Protein AF-A0A635R8N4-F1 (afdb_monomer_lite)

Foldseek 3Di:
DPQFPLQVVLVVQCVVVVHDLQLVCLQLQKDADDPPDPDRDDDDPDDDQLASLLSSQLVSLVVRIDHPDPDDDQVCQSRQAHALDCPGRHPLSNLLHQQDFDPVRDFFAFPVGTARGNLLVVLLLVLVQVCVVVVDDPVCVVVCCVVPVCNVCSRRDGDPVNVVSSVVSCCVRPVVDPDDDDDGDPLSLLRSLLRSLRSQQPDADSQARSLLVVLSCVVSVHHYWYWDQDPNDTGQDVVRCVSRVSSVLQSVLPHNVDRHDDSVSSCVVSVSD

Organism: NCBI:txid149386

pLDDT: mean 90.45, std 10.11, range [49.09, 98.5]

Radius of gyration: 21.13 Å; chains: 1; bounding box: 53×33×65 Å

Structure (mmCIF, N/CA/C/O backbone):
data_AF-A0A635R8N4-F1
#
_entry.id   AF-A0A635R8N4-F1
#
loop_
_atom_site.group_PDB
_atom_site.id
_atom_site.type_symbol
_atom_site.label_atom_id
_atom_site.label_alt_id
_atom_site.label_comp_id
_atom_site.label_asym_id
_atom_site.label_entity_id
_atom_site.label_seq_id
_atom_site.pdbx_PDB_ins_code
_atom_site.Cartn_x
_atom_site.Cartn_y
_atom_site.Cartn_z
_atom_site.occupancy
_atom_site.B_iso_or_equiv
_atom_site.auth_seq_id
_atom_site.auth_comp_id
_atom_site.auth_asym_id
_atom_site.auth_atom_id
_atom_site.pdbx_PDB_model_num
ATOM 1 N N . MET A 1 1 ? 3.894 -8.035 22.005 1.00 49.09 1 MET A N 1
ATOM 2 C CA . MET A 1 1 ? 3.807 -6.653 21.486 1.00 49.09 1 MET A CA 1
ATOM 3 C C . MET A 1 1 ? 3.300 -5.706 22.557 1.00 49.09 1 MET A C 1
ATOM 5 O O . MET A 1 1 ? 2.325 -6.026 23.232 1.00 49.09 1 MET A O 1
ATOM 9 N N . SER A 1 2 ? 3.932 -4.543 22.703 1.00 57.53 2 SER A N 1
ATOM 10 C CA . SER A 1 2 ? 3.306 -3.409 23.382 1.00 57.53 2 SER A CA 1
ATOM 11 C C . SER A 1 2 ? 2.045 -3.001 22.624 1.00 57.53 2 SER A C 1
ATOM 13 O O . SER A 1 2 ? 2.058 -2.967 21.398 1.00 57.53 2 SER A O 1
ATOM 15 N N . GLU A 1 3 ? 0.966 -2.694 23.341 1.00 72.06 3 GLU A N 1
ATOM 16 C CA . GLU A 1 3 ? -0.249 -2.161 22.718 1.00 72.06 3 GLU A CA 1
ATOM 17 C C . GLU A 1 3 ? 0.072 -0.935 21.828 1.00 72.06 3 GLU A C 1
ATOM 19 O O . GLU A 1 3 ? 0.801 -0.058 22.307 1.00 72.06 3 GLU A O 1
ATOM 24 N N . PRO A 1 4 ? -0.427 -0.874 20.575 1.00 85.31 4 PRO A N 1
ATOM 25 C CA . PRO A 1 4 ? -0.141 0.225 19.649 1.00 85.31 4 PRO A CA 1
ATOM 26 C C . PRO A 1 4 ? -0.530 1.597 20.223 1.00 85.31 4 PRO A C 1
ATOM 28 O O . PRO A 1 4 ? -1.489 1.703 20.998 1.00 85.31 4 PRO A O 1
ATOM 31 N N . GLN A 1 5 ? 0.199 2.660 19.865 1.00 90.69 5 GLN A N 1
ATOM 32 C CA . GLN A 1 5 ? 0.004 3.990 20.457 1.00 90.69 5 GLN A CA 1
ATOM 33 C C . GLN A 1 5 ? -1.388 4.542 20.136 1.00 90.69 5 GLN A C 1
ATOM 35 O O . GLN A 1 5 ? -2.018 5.164 20.998 1.00 90.69 5 GLN A O 1
ATOM 40 N N . LEU A 1 6 ? -1.894 4.279 18.929 1.00 94.25 6 LEU A N 1
ATOM 41 C CA . LEU A 1 6 ? -3.231 4.710 18.526 1.00 94.25 6 LEU A CA 1
ATOM 42 C C . LEU A 1 6 ? -4.315 4.019 19.353 1.00 94.25 6 LEU A C 1
ATOM 44 O O . LEU A 1 6 ? -5.228 4.688 19.832 1.00 94.25 6 LEU A O 1
ATOM 48 N N . LEU A 1 7 ? -4.198 2.708 19.587 1.00 94.25 7 LEU A N 1
ATOM 49 C CA . LEU A 1 7 ? -5.167 1.984 20.411 1.00 94.25 7 LEU A CA 1
ATOM 50 C C . LEU A 1 7 ? -5.157 2.500 21.856 1.00 94.25 7 LEU A C 1
ATOM 52 O O . LEU A 1 7 ? -6.221 2.785 22.406 1.00 94.25 7 LEU A O 1
ATOM 56 N N . ARG A 1 8 ? -3.971 2.726 22.438 1.00 94.19 8 ARG A N 1
ATOM 57 C CA . ARG A 1 8 ? -3.839 3.346 23.769 1.00 94.19 8 ARG A CA 1
ATOM 58 C C . ARG A 1 8 ? -4.549 4.694 23.849 1.00 94.19 8 ARG A C 1
ATOM 60 O O . ARG A 1 8 ? -5.275 4.933 24.812 1.00 94.19 8 ARG A O 1
ATOM 67 N N . SER A 1 9 ? -4.369 5.553 22.840 1.00 94.25 9 SER A N 1
ATOM 68 C CA . SER A 1 9 ? -5.060 6.849 22.746 1.00 94.25 9 SER A CA 1
ATOM 69 C C . SER A 1 9 ? -6.579 6.671 22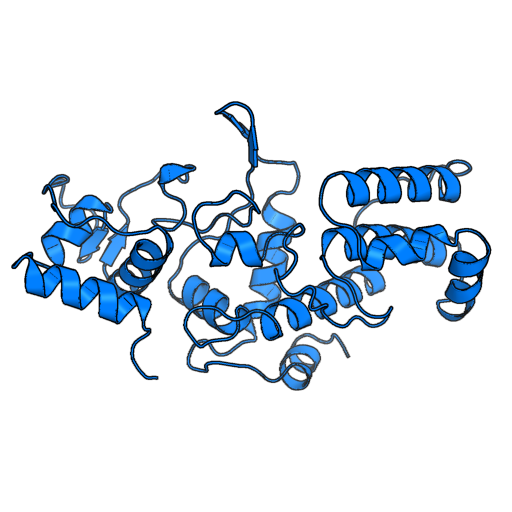.809 1.00 94.25 9 SER A C 1
ATOM 71 O O . SER A 1 9 ? -7.248 7.321 23.614 1.00 94.25 9 SER A O 1
ATOM 73 N N . VAL A 1 10 ? -7.131 5.738 22.025 1.00 94.25 10 VAL A N 1
ATOM 74 C CA . VAL A 1 10 ? -8.576 5.469 22.014 1.00 94.25 10 VAL A CA 1
ATOM 75 C C . VAL A 1 10 ? -9.073 4.983 23.372 1.00 94.25 10 VAL A C 1
ATOM 77 O O . VAL A 1 10 ? -10.040 5.533 23.898 1.00 94.25 10 VAL A O 1
ATOM 80 N N . LEU A 1 11 ? -8.406 3.996 23.973 1.00 94.38 11 LEU A N 1
ATOM 81 C CA . LEU A 1 11 ? -8.818 3.454 25.271 1.00 94.38 11 LEU A CA 1
ATOM 82 C C . LEU A 1 11 ? -8.745 4.510 26.386 1.00 94.38 11 LEU A C 1
ATOM 84 O O . LEU A 1 11 ? -9.606 4.540 27.267 1.00 94.38 11 LEU A O 1
ATOM 88 N N . MET A 1 12 ? -7.772 5.426 26.327 1.00 93.25 12 MET A N 1
ATOM 89 C CA . MET A 1 12 ? -7.711 6.572 27.238 1.00 93.25 12 MET A CA 1
ATOM 90 C C . MET A 1 12 ? -8.894 7.528 27.052 1.00 93.25 12 MET A C 1
ATOM 92 O O . MET A 1 12 ? -9.464 7.965 28.052 1.00 93.25 12 MET A O 1
ATOM 96 N N . LYS A 1 13 ? -9.306 7.819 25.808 1.00 94.19 13 LYS A N 1
ATOM 97 C CA . LYS A 1 13 ? -10.487 8.658 25.531 1.00 94.19 13 LYS A CA 1
ATOM 98 C C . LYS A 1 13 ? -11.758 8.036 26.102 1.00 94.19 13 LYS A C 1
ATOM 100 O O . LYS A 1 13 ? -12.459 8.715 26.850 1.00 94.19 13 LYS A O 1
ATOM 105 N N . ILE A 1 14 ? -11.984 6.744 25.840 1.00 91.88 14 ILE A N 1
ATOM 106 C CA . ILE A 1 14 ? -13.112 5.971 26.393 1.00 91.88 14 ILE A CA 1
ATOM 107 C C . ILE A 1 14 ? -13.149 6.110 27.916 1.00 91.88 14 ILE A C 1
ATOM 109 O O . ILE A 1 14 ? -14.159 6.520 28.486 1.00 91.88 14 ILE A O 1
ATOM 113 N N . LYS A 1 15 ? -12.008 5.865 28.572 1.00 91.81 15 LYS A N 1
ATOM 114 C CA . LYS A 1 15 ? -11.889 5.973 30.028 1.00 91.81 15 LYS A CA 1
ATOM 115 C C . LYS A 1 15 ? -12.173 7.388 30.543 1.00 91.81 15 LYS A C 1
ATOM 117 O O . LYS A 1 15 ? -12.862 7.531 31.547 1.00 91.81 15 LYS A O 1
ATOM 122 N N . SER A 1 16 ? -11.644 8.422 29.886 1.00 90.75 16 SER A N 1
ATOM 123 C CA . SER A 1 16 ? -11.795 9.821 30.323 1.00 90.75 16 SER A CA 1
ATOM 124 C C . SER A 1 16 ? -13.217 10.367 30.200 1.00 90.75 16 SER A C 1
ATOM 126 O O . SER A 1 16 ? -13.589 11.261 30.950 1.00 90.75 16 SER A O 1
ATOM 128 N N . GLN A 1 17 ? -14.001 9.835 29.262 1.00 89.12 17 GLN A N 1
ATOM 129 C CA . GLN A 1 17 ? -15.376 10.270 29.010 1.00 89.12 17 GLN A CA 1
ATOM 130 C C . GLN A 1 17 ? -16.402 9.358 29.689 1.00 89.12 17 GLN A C 1
ATOM 132 O O . GLN A 1 17 ? -17.600 9.547 29.508 1.00 89.12 17 GLN A O 1
ATOM 137 N N . HIS A 1 18 ? -15.937 8.390 30.490 1.00 86.38 18 HIS A N 1
ATOM 138 C CA . HIS A 1 18 ? -16.775 7.402 31.171 1.00 86.38 18 HIS A CA 1
ATOM 139 C C . HIS 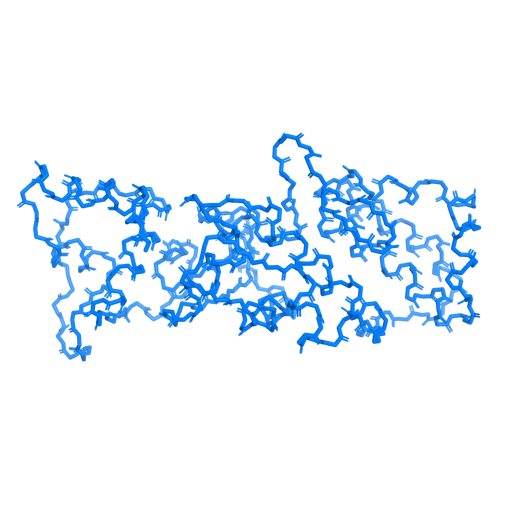A 1 18 ? -17.734 6.669 30.219 1.00 86.38 18 HIS A C 1
ATOM 141 O O . HIS A 1 18 ? -18.828 6.274 30.616 1.00 86.38 18 HIS A O 1
ATOM 147 N N . GLU A 1 19 ? -17.324 6.485 28.962 1.00 84.31 19 GLU A N 1
ATOM 148 C CA . GLU A 1 19 ? -18.111 5.744 27.982 1.00 84.31 19 GLU A CA 1
ATOM 149 C C . GLU A 1 19 ? -17.787 4.250 28.043 1.00 84.31 19 GLU A C 1
ATOM 151 O O . GLU A 1 19 ? -16.670 3.832 28.355 1.00 84.31 19 GLU A O 1
ATOM 156 N N . GLU A 1 20 ? -18.771 3.422 27.704 1.00 84.38 20 GLU A N 1
ATOM 157 C CA . GLU A 1 20 ? -18.561 1.990 27.542 1.00 84.38 20 GLU A CA 1
ATOM 158 C C . GLU A 1 20 ? -17.977 1.679 26.160 1.00 84.38 20 GLU A C 1
ATOM 160 O O . GLU A 1 20 ? -18.362 2.280 25.154 1.00 84.38 20 GLU A O 1
ATOM 165 N N . ILE A 1 21 ? -17.110 0.661 26.088 1.00 84.06 21 ILE A N 1
ATOM 166 C CA . ILE A 1 21 ? -16.596 0.115 24.817 1.00 84.06 21 ILE A CA 1
ATOM 167 C C . ILE A 1 21 ? -17.762 -0.197 23.866 1.00 84.06 21 ILE A C 1
ATOM 169 O O . ILE A 1 21 ? -17.697 0.109 22.679 1.00 84.06 21 ILE A O 1
ATOM 173 N N . GLN A 1 22 ? -18.858 -0.750 24.388 1.00 85.19 22 GLN A N 1
ATOM 174 C CA . GLN A 1 22 ? -20.024 -1.102 23.584 1.00 85.19 22 GLN A CA 1
ATOM 175 C C . GLN A 1 22 ? -20.664 0.119 22.901 1.00 85.19 22 GLN A C 1
ATOM 177 O O . GLN A 1 22 ? -21.097 0.016 21.753 1.00 85.19 22 GLN A O 1
ATOM 182 N N . SER A 1 23 ? -20.698 1.278 23.562 1.00 85.12 23 SER A N 1
ATOM 183 C CA . SER A 1 23 ? -21.308 2.496 23.014 1.00 85.12 23 SER A CA 1
ATOM 184 C C . SER A 1 23 ? -20.561 2.999 21.781 1.00 85.12 23 SER A C 1
ATOM 186 O O . SER A 1 23 ? -21.184 3.279 20.757 1.00 85.12 23 SER A O 1
ATOM 188 N N . LEU A 1 24 ? -19.227 3.047 21.843 1.00 89.88 24 LEU A N 1
ATOM 189 C CA . LEU A 1 24 ? -18.394 3.444 20.706 1.00 89.88 24 LEU A CA 1
ATOM 190 C C . LEU A 1 24 ? -18.354 2.368 19.609 1.00 89.88 24 LEU A C 1
ATOM 192 O O . LEU A 1 24 ? -18.301 2.698 18.428 1.00 89.88 24 LEU A O 1
ATOM 196 N N . ALA A 1 25 ? -18.427 1.082 19.960 1.00 91.19 25 ALA A N 1
ATOM 197 C CA . ALA A 1 25 ? -18.529 0.010 18.970 1.00 91.19 25 ALA A CA 1
ATOM 198 C C . ALA A 1 25 ? -19.800 0.145 18.112 1.00 91.19 25 ALA A C 1
ATOM 200 O O . ALA A 1 25 ? -19.727 0.095 16.881 1.00 91.19 25 ALA A O 1
ATOM 201 N N . LEU A 1 26 ? -20.953 0.397 18.743 1.00 88.25 26 LEU A N 1
ATOM 202 C CA . LEU A 1 26 ? -22.237 0.528 18.048 1.00 88.25 26 LEU A CA 1
ATOM 203 C C . LEU A 1 26 ? -22.269 1.711 17.072 1.00 88.25 26 LEU A C 1
ATOM 205 O O . LEU A 1 26 ? -22.897 1.602 16.019 1.00 88.25 26 LEU A O 1
ATOM 209 N N . THR A 1 27 ? -21.570 2.814 17.361 1.00 87.44 27 THR A N 1
ATOM 210 C CA . THR A 1 27 ? -21.522 3.986 16.457 1.00 87.44 27 THR A CA 1
ATOM 211 C C . THR A 1 27 ? -20.745 3.706 15.177 1.00 87.44 27 THR A C 1
ATOM 213 O O . THR A 1 27 ? -21.009 4.307 14.137 1.00 87.44 27 THR A O 1
ATOM 216 N N . LEU A 1 28 ? -19.812 2.757 15.240 1.00 90.31 28 LEU A N 1
ATOM 217 C CA . LEU A 1 28 ? -19.056 2.250 14.100 1.00 90.31 28 LEU A CA 1
ATOM 218 C C . LEU A 1 28 ? -19.751 1.060 13.423 1.00 90.31 28 LEU A C 1
ATOM 220 O O . LEU A 1 28 ? -19.191 0.461 12.506 1.00 90.31 28 LEU A O 1
ATOM 224 N N . GLY A 1 29 ? -20.960 0.709 13.871 1.00 89.81 29 GLY A N 1
ATOM 225 C CA . GLY A 1 29 ? -21.726 -0.422 13.365 1.00 89.81 29 GLY A CA 1
ATOM 226 C C . GLY A 1 29 ? -21.144 -1.778 13.761 1.00 89.81 29 GLY A C 1
ATOM 227 O O . GLY A 1 29 ? -21.321 -2.739 13.019 1.00 89.81 29 GLY A O 1
ATOM 228 N N . TYR A 1 30 ? -20.436 -1.865 14.888 1.00 91.31 30 TYR A N 1
ATOM 229 C CA . TYR A 1 30 ? -19.901 -3.112 15.434 1.00 91.31 30 TYR A CA 1
ATOM 230 C C . TYR A 1 30 ? -20.715 -3.597 16.636 1.00 91.31 30 TYR A C 1
ATOM 232 O O . TYR A 1 30 ? -21.098 -2.811 17.502 1.00 91.31 30 TYR A O 1
ATOM 240 N N . ALA A 1 31 ? -20.921 -4.910 16.723 1.00 88.94 31 ALA A N 1
ATOM 241 C CA . ALA A 1 31 ? -21.554 -5.566 17.866 1.00 88.94 31 ALA A CA 1
ATOM 242 C C . ALA A 1 31 ? -20.844 -6.892 18.205 1.00 88.94 31 ALA A C 1
ATOM 244 O O . ALA A 1 31 ? -20.269 -7.507 17.300 1.00 88.94 31 ALA A O 1
ATOM 245 N N . PRO A 1 32 ? -20.882 -7.355 19.470 1.00 87.50 32 PRO A N 1
ATOM 246 C CA . PRO A 1 32 ? -20.475 -8.716 19.812 1.00 87.50 32 PRO A CA 1
ATOM 247 C C . PRO A 1 32 ? -21.344 -9.719 19.040 1.00 87.50 32 PRO A C 1
ATOM 249 O O . PRO A 1 32 ? -22.550 -9.525 19.013 1.00 87.50 32 PRO A O 1
ATOM 252 N N . GLY A 1 33 ? -20.735 -10.749 18.435 1.00 74.94 33 GLY A N 1
ATOM 253 C CA . GLY A 1 33 ? -21.340 -11.994 17.913 1.00 74.94 33 GLY A CA 1
ATOM 254 C C . GLY A 1 33 ? -22.824 -12.044 17.469 1.00 74.94 33 GLY A C 1
ATOM 255 O O . GLY A 1 33 ? -23.737 -11.813 18.247 1.00 74.94 33 GLY A O 1
ATOM 256 N N . ASP A 1 34 ? -23.033 -12.531 16.237 1.00 61.66 34 ASP A N 1
ATOM 257 C CA . ASP A 1 34 ? -24.295 -12.727 15.488 1.00 61.66 34 ASP A CA 1
ATOM 258 C C . ASP A 1 34 ? -25.205 -11.481 15.382 1.00 61.66 34 ASP A C 1
ATOM 260 O O . ASP A 1 34 ? -25.824 -11.015 16.337 1.00 61.66 34 ASP A O 1
ATOM 264 N N . LEU A 1 35 ? -25.325 -10.974 14.149 1.00 57.78 35 LEU A N 1
ATOM 265 C CA . LEU A 1 35 ? -25.950 -9.716 13.704 1.00 57.78 35 LEU A CA 1
ATOM 266 C C . LEU A 1 35 ? -27.473 -9.613 13.955 1.00 57.78 35 LEU A C 1
ATOM 268 O O . LEU A 1 35 ? -28.155 -8.779 13.361 1.00 57.78 35 LEU A O 1
ATOM 272 N N . ARG A 1 36 ? -28.043 -10.460 14.818 1.00 54.47 36 ARG A N 1
ATOM 273 C CA . ARG A 1 36 ? -29.487 -10.523 15.087 1.00 54.47 36 ARG A CA 1
ATOM 274 C C . ARG A 1 36 ? -30.000 -9.366 15.942 1.00 54.47 36 ARG A C 1
ATOM 276 O O . ARG A 1 36 ? -31.214 -9.158 15.985 1.00 54.47 36 ARG A O 1
ATOM 283 N N . SER A 1 37 ? -29.129 -8.609 16.614 1.00 49.66 37 SER A N 1
ATOM 284 C CA . SER A 1 37 ? -29.562 -7.460 17.413 1.00 49.66 37 SER A CA 1
ATOM 285 C C . SER A 1 37 ? -29.723 -6.215 16.528 1.00 49.66 37 SER A C 1
ATOM 287 O O . SER A 1 37 ? -28.773 -5.592 16.068 1.00 49.66 37 SER A O 1
ATOM 289 N N . LYS A 1 38 ? -30.984 -5.848 16.274 1.00 50.22 38 LYS A N 1
ATOM 290 C CA . LYS A 1 38 ? -31.398 -4.683 15.469 1.00 50.22 38 LYS A CA 1
ATOM 291 C C . LYS A 1 38 ? -31.249 -3.339 16.201 1.00 50.22 38 LYS A C 1
ATOM 293 O O . LYS A 1 38 ? -31.932 -2.375 15.863 1.00 50.22 38 LYS A O 1
ATOM 298 N N . SER A 1 39 ? -30.398 -3.265 17.217 1.00 51.88 39 SER A N 1
ATOM 299 C CA . SER A 1 39 ? -30.280 -2.091 18.084 1.00 51.88 39 SER A CA 1
ATOM 300 C C . SER A 1 39 ? -29.075 -1.262 17.663 1.00 51.88 39 SER A C 1
ATOM 302 O O . SER A 1 39 ? -28.046 -1.236 18.331 1.00 51.88 39 SER A O 1
ATOM 304 N N . TYR A 1 40 ? -29.198 -0.612 16.510 1.00 55.62 40 TYR A N 1
ATOM 305 C CA . TYR A 1 40 ? -28.190 0.311 16.010 1.00 55.62 40 TYR A CA 1
ATOM 306 C C . TYR A 1 40 ? -28.622 1.714 16.384 1.00 55.62 40 TYR A C 1
ATOM 308 O O . TYR A 1 40 ? -29.667 2.161 15.929 1.00 55.62 40 TYR A O 1
ATOM 316 N N . VAL A 1 41 ? -27.807 2.355 17.213 1.00 53.25 41 VAL A N 1
ATOM 317 C CA . VAL A 1 41 ? -27.714 3.788 17.527 1.00 53.25 41 VAL A CA 1
ATOM 318 C C . VAL A 1 41 ? -27.671 3.919 19.044 1.00 53.25 41 VAL A C 1
ATOM 320 O O . VAL A 1 41 ? -28.681 4.089 19.719 1.00 53.25 41 VAL A O 1
ATOM 323 N N . ASN A 1 42 ? -26.455 3.857 19.575 1.00 54.16 42 ASN A N 1
ATOM 324 C CA . ASN A 1 42 ? -26.123 4.698 20.711 1.00 54.16 42 ASN A CA 1
ATOM 325 C C . ASN A 1 42 ? -25.242 5.830 20.174 1.00 54.16 42 ASN A C 1
ATOM 327 O O . ASN A 1 42 ? -24.477 5.606 19.237 1.00 54.16 42 ASN A O 1
ATOM 331 N N . ALA A 1 43 ? -25.378 7.045 20.692 1.00 62.75 43 ALA A N 1
ATOM 332 C CA . ALA A 1 43 ? -24.533 8.160 20.286 1.00 62.75 43 ALA A CA 1
ATOM 333 C C . ALA A 1 43 ? -23.333 8.226 21.238 1.00 62.75 43 ALA A C 1
ATOM 335 O O . ALA A 1 43 ? -23.477 8.633 22.385 1.00 62.75 43 ALA A O 1
ATOM 336 N N . SER A 1 44 ? -22.158 7.807 20.771 1.00 74.50 44 SER A N 1
ATOM 337 C CA . SER A 1 44 ? -20.893 8.121 21.440 1.00 74.50 44 SER A CA 1
ATOM 338 C C . SER A 1 44 ? -20.517 9.568 21.139 1.00 74.50 44 SER A C 1
ATOM 340 O O . SER A 1 44 ? -20.651 10.027 20.001 1.00 74.50 44 SER A O 1
ATOM 342 N N . SER A 1 45 ? -20.033 10.277 22.155 1.00 79.62 45 SER A N 1
ATOM 343 C CA . SER A 1 45 ? -19.487 11.628 22.023 1.00 79.62 45 SER A CA 1
ATOM 344 C C . SER A 1 45 ? -18.005 11.626 21.620 1.00 79.62 45 SER A C 1
ATOM 346 O O . SER A 1 45 ? -17.457 12.666 21.240 1.00 79.62 45 SER A O 1
ATOM 348 N N . ILE A 1 46 ? -17.359 10.454 21.638 1.00 86.94 46 ILE A N 1
ATOM 349 C CA . ILE A 1 46 ? -15.947 10.286 21.300 1.00 86.94 46 ILE A CA 1
ATOM 350 C C . ILE A 1 46 ? -15.725 10.519 19.805 1.00 86.94 46 ILE A C 1
ATOM 352 O O . ILE A 1 46 ? -16.188 9.775 18.938 1.00 86.94 46 ILE A O 1
ATOM 356 N N . VAL A 1 47 ? -14.899 11.518 19.498 1.00 89.38 47 VAL A N 1
ATOM 357 C CA . VAL A 1 47 ? -14.426 11.785 18.137 1.00 89.38 47 VAL A CA 1
ATOM 358 C C . VAL A 1 47 ? -13.079 11.097 17.917 1.00 89.38 47 VAL A C 1
ATOM 360 O O . VAL A 1 47 ? -12.074 11.431 18.554 1.00 89.38 47 VAL A O 1
ATOM 363 N N . LEU A 1 48 ? -13.060 10.147 16.981 1.00 92.88 48 LEU A N 1
ATOM 364 C CA . LEU A 1 48 ? -11.853 9.444 16.543 1.00 92.88 48 LEU A CA 1
ATOM 365 C C . LEU A 1 48 ? -11.342 9.983 15.207 1.00 92.88 48 LEU A C 1
ATOM 367 O O . LEU A 1 48 ? -12.121 10.179 14.263 1.00 92.88 48 LEU A O 1
ATOM 371 N N . THR A 1 49 ? -10.021 10.128 15.095 1.00 95.06 49 THR A N 1
ATOM 372 C CA . THR A 1 49 ? -9.368 10.284 13.786 1.00 95.06 49 THR A CA 1
ATOM 373 C C . THR A 1 49 ? -9.551 9.011 12.939 1.00 95.06 49 THR A C 1
ATOM 375 O O . THR A 1 49 ? -9.894 7.955 13.478 1.00 95.06 49 THR A O 1
ATOM 378 N N . PRO A 1 50 ? -9.336 9.055 11.608 1.00 95.00 50 PRO A N 1
ATOM 379 C CA . PRO A 1 50 ? -9.395 7.848 10.780 1.00 95.00 50 PRO A CA 1
ATOM 380 C C . PRO A 1 50 ? -8.472 6.714 11.256 1.00 95.00 50 PRO A C 1
ATOM 382 O O . PRO A 1 50 ? -8.876 5.556 11.232 1.00 95.00 50 PRO A O 1
ATOM 385 N N . ASP A 1 51 ? -7.270 7.045 11.726 1.00 96.38 51 ASP A N 1
ATOM 386 C CA . ASP A 1 51 ? -6.273 6.060 12.164 1.00 96.38 51 ASP A CA 1
ATOM 387 C C . ASP A 1 51 ? -6.588 5.495 13.559 1.00 96.38 51 ASP A C 1
ATOM 389 O O . ASP A 1 51 ? -6.474 4.291 13.785 1.00 96.38 51 ASP A O 1
ATOM 393 N N . GLU A 1 52 ? -7.084 6.332 14.478 1.00 96.25 52 GLU A N 1
ATOM 394 C CA . GLU A 1 52 ? -7.624 5.872 15.766 1.00 96.25 52 GLU A CA 1
ATOM 395 C C . GLU A 1 52 ? -8.820 4.935 15.571 1.00 96.25 52 GLU A C 1
ATOM 397 O O . GLU A 1 52 ? -8.942 3.912 16.244 1.00 96.25 52 GLU A O 1
ATOM 402 N N . ARG A 1 53 ? -9.691 5.259 14.611 1.00 95.12 53 ARG A N 1
ATOM 403 C CA . ARG A 1 53 ? -10.839 4.425 14.259 1.00 95.12 53 ARG A CA 1
ATOM 404 C C . ARG A 1 53 ? -10.405 3.067 13.723 1.00 95.12 53 ARG A C 1
ATOM 406 O O . ARG A 1 53 ? -10.941 2.063 14.179 1.00 95.12 53 ARG A O 1
ATOM 413 N N . LEU A 1 54 ? -9.421 3.030 12.822 1.00 96.81 54 LEU A N 1
ATOM 414 C CA . LEU A 1 54 ? -8.848 1.779 12.325 1.00 96.81 54 LEU A CA 1
ATOM 415 C C . LEU A 1 54 ? -8.266 0.943 13.475 1.00 96.81 54 LEU A C 1
ATOM 417 O O . LEU A 1 54 ? -8.587 -0.237 13.593 1.00 96.81 54 LEU A O 1
ATOM 421 N N . ALA A 1 55 ? -7.465 1.548 14.357 1.00 96.62 55 ALA A N 1
ATOM 422 C CA . ALA A 1 55 ? -6.884 0.850 15.505 1.00 96.62 55 ALA A CA 1
ATOM 423 C C . ALA A 1 55 ? -7.964 0.244 16.419 1.00 96.62 55 ALA A C 1
ATOM 425 O O . ALA A 1 55 ? -7.866 -0.912 16.835 1.00 96.62 55 ALA A O 1
ATOM 426 N N . TYR A 1 56 ? -9.029 1.001 16.682 1.00 96.38 56 TYR A N 1
ATOM 427 C CA . TYR A 1 56 ? -10.147 0.537 17.495 1.00 96.38 56 TYR A CA 1
ATOM 428 C C . TYR A 1 56 ? -10.963 -0.566 16.813 1.00 96.38 56 TYR A C 1
ATOM 430 O O . TYR A 1 56 ? -11.326 -1.548 17.450 1.00 96.38 56 TYR A O 1
ATOM 438 N N . VAL A 1 57 ? -11.194 -0.469 15.505 1.00 95.81 57 VAL A N 1
ATOM 439 C CA . VAL A 1 57 ? -11.857 -1.513 14.709 1.00 95.81 57 VAL A CA 1
ATOM 440 C C . VAL A 1 57 ? -11.093 -2.833 14.764 1.00 95.81 57 VAL A C 1
ATOM 442 O O . VAL A 1 57 ? -11.698 -3.889 14.943 1.00 95.81 57 VAL A O 1
ATOM 445 N N . LEU A 1 58 ? -9.767 -2.786 14.648 1.00 96.06 58 LEU A N 1
ATOM 446 C CA . LEU A 1 58 ? -8.929 -3.980 14.758 1.00 96.06 58 LEU A CA 1
ATOM 447 C C . LEU A 1 58 ? -8.988 -4.574 16.173 1.00 96.06 58 LEU A C 1
ATOM 449 O O . LEU A 1 58 ? -9.031 -5.793 16.325 1.00 96.06 58 LEU A O 1
ATOM 453 N N . TYR A 1 59 ? -9.054 -3.729 17.206 1.00 95.44 59 TYR A N 1
ATOM 454 C CA . TYR A 1 59 ? -9.293 -4.168 18.582 1.00 95.44 59 TYR A CA 1
ATOM 455 C C . TYR A 1 59 ? -10.658 -4.852 18.749 1.00 95.44 59 TYR A C 1
ATOM 457 O O . TYR A 1 59 ? -10.723 -5.954 19.290 1.00 95.44 59 TYR A O 1
ATOM 465 N N . LEU A 1 60 ? -11.734 -4.260 18.227 1.00 94.81 60 LEU A N 1
ATOM 466 C CA . LEU A 1 60 ? -13.079 -4.841 18.265 1.00 94.81 60 LEU A CA 1
ATOM 467 C C . LEU A 1 60 ? -13.130 -6.202 17.560 1.00 94.81 60 LEU A C 1
ATOM 469 O O . LEU A 1 60 ? -13.653 -7.169 18.113 1.00 94.81 60 LEU A O 1
ATOM 473 N N . ARG A 1 61 ? -12.534 -6.308 16.368 1.00 93.88 61 ARG A N 1
ATOM 474 C CA . ARG A 1 61 ? -12.446 -7.571 15.617 1.00 93.88 61 ARG A CA 1
ATOM 475 C C . ARG A 1 61 ? -11.685 -8.643 16.391 1.00 93.88 61 ARG A C 1
ATOM 477 O O . ARG A 1 61 ? -12.151 -9.775 16.467 1.00 93.88 61 ARG A O 1
ATOM 484 N N . ARG A 1 62 ? -10.585 -8.276 17.054 1.00 93.12 62 ARG A N 1
ATOM 485 C CA . ARG A 1 62 ? -9.840 -9.180 17.943 1.00 93.12 62 ARG A CA 1
ATOM 486 C C . ARG A 1 62 ? -10.679 -9.673 19.129 1.00 93.12 62 ARG A C 1
ATOM 488 O O . ARG A 1 62 ? -10.484 -10.799 19.575 1.00 93.12 62 ARG A O 1
ATOM 495 N N . LEU A 1 63 ? -11.609 -8.859 19.629 1.00 92.81 63 LEU A N 1
ATOM 496 C CA . LEU A 1 63 ? -12.570 -9.250 20.668 1.00 92.81 63 LEU A CA 1
ATOM 497 C C . LEU A 1 63 ? -13.765 -10.065 20.136 1.00 92.81 63 LEU A C 1
ATOM 499 O O . LEU A 1 63 ? -14.633 -10.441 20.921 1.00 92.81 63 LEU A O 1
ATOM 503 N N . GLY A 1 64 ? -13.841 -10.332 18.829 1.00 91.88 64 GLY A N 1
ATOM 504 C CA . GLY A 1 64 ? -14.936 -11.086 18.213 1.00 91.88 64 GLY A CA 1
ATOM 505 C C . GLY A 1 64 ? -16.157 -10.245 17.826 1.00 91.88 64 GLY A C 1
ATOM 506 O O . GLY A 1 64 ? -17.238 -10.795 17.611 1.00 91.88 64 GLY A O 1
ATOM 507 N N . TYR A 1 65 ? -16.017 -8.919 17.736 1.00 92.88 65 TYR A N 1
ATOM 508 C CA . TYR A 1 65 ? -17.087 -8.061 17.231 1.00 92.88 65 TYR A CA 1
ATOM 509 C C . TYR A 1 65 ? -17.175 -8.151 15.706 1.00 92.88 65 TYR A C 1
ATOM 511 O O . TYR A 1 65 ? -16.163 -8.233 15.006 1.00 92.88 65 TYR A O 1
ATOM 519 N N . VAL A 1 66 ? -18.398 -8.054 15.188 1.00 90.62 66 VAL A N 1
ATOM 520 C CA . VAL A 1 66 ? -18.702 -8.118 13.755 1.00 90.62 66 VAL A CA 1
ATOM 521 C C . VAL A 1 66 ? -19.284 -6.788 13.292 1.00 90.62 66 VAL A C 1
ATOM 523 O O . VAL A 1 66 ? -20.086 -6.173 13.996 1.00 90.62 66 VAL A O 1
ATOM 526 N N . CYS A 1 67 ? -18.875 -6.342 12.104 1.00 91.06 67 CYS A N 1
ATOM 527 C CA . CYS A 1 67 ? -19.424 -5.146 11.478 1.00 91.06 67 CYS A CA 1
ATOM 528 C C . CYS A 1 67 ? -20.753 -5.466 10.785 1.00 91.06 67 CYS A C 1
ATOM 530 O O . CYS A 1 67 ? -20.816 -6.369 9.954 1.00 91.06 67 CYS A O 1
ATOM 532 N N . ALA A 1 68 ? -21.791 -4.696 11.093 1.00 88.25 68 ALA A N 1
ATOM 533 C CA . ALA A 1 68 ? -23.106 -4.778 10.471 1.00 88.25 68 ALA A CA 1
ATOM 534 C C . ALA A 1 68 ? -23.249 -3.892 9.226 1.00 88.25 68 ALA A C 1
ATOM 536 O O . ALA A 1 68 ? -24.267 -3.978 8.547 1.00 88.25 68 ALA A O 1
ATOM 537 N N . LEU A 1 69 ? -22.273 -3.020 8.940 1.00 88.12 69 LEU A N 1
ATOM 538 C CA . LEU A 1 69 ? -22.338 -2.084 7.816 1.00 88.12 69 LEU A CA 1
ATOM 539 C C . LEU A 1 69 ? -22.058 -2.824 6.498 1.00 88.12 69 LEU A C 1
ATOM 541 O O . LEU A 1 69 ? -20.907 -3.219 6.278 1.00 88.12 69 LEU A O 1
ATOM 545 N N . PRO A 1 70 ? -23.055 -2.980 5.605 1.00 82.62 70 PRO A N 1
ATOM 546 C CA . PRO A 1 70 ? -22.878 -3.761 4.384 1.00 82.62 70 PRO A CA 1
ATOM 547 C C . PRO A 1 70 ? -22.118 -2.987 3.299 1.00 82.62 70 PRO A C 1
ATOM 549 O O . PRO A 1 70 ? -21.475 -3.587 2.443 1.00 82.62 70 PRO A O 1
ATOM 552 N N . GLU A 1 71 ? -22.174 -1.654 3.324 1.00 88.75 71 GLU A N 1
ATOM 553 C CA . GLU A 1 71 ? -21.653 -0.811 2.249 1.00 88.75 71 GLU A CA 1
ATOM 554 C C . GLU A 1 71 ? -20.205 -0.364 2.497 1.00 88.75 71 GLU A C 1
ATOM 556 O O . GLU A 1 71 ? -19.846 0.173 3.553 1.00 88.75 71 GLU A O 1
ATOM 561 N N . GLN A 1 72 ? -19.360 -0.546 1.484 1.00 91.38 72 GLN A N 1
ATOM 562 C CA . GLN A 1 72 ? -17.968 -0.101 1.469 1.00 91.38 72 GLN A CA 1
ATOM 563 C C . GLN A 1 72 ? -17.877 1.228 0.707 1.00 91.38 72 GLN A C 1
ATOM 565 O O . GLN A 1 72 ? -17.712 1.265 -0.511 1.00 91.38 72 GLN A O 1
ATOM 570 N N . LEU A 1 73 ? -18.060 2.330 1.434 1.00 92.62 73 LEU A N 1
ATOM 571 C CA . LEU A 1 73 ? -18.147 3.693 0.912 1.00 92.62 73 LEU A CA 1
ATOM 572 C C . LEU A 1 73 ? -17.008 4.563 1.454 1.00 92.62 73 LEU A C 1
ATOM 574 O O . LEU A 1 73 ? -16.439 4.255 2.499 1.00 92.62 73 LEU A O 1
ATOM 578 N N . PRO A 1 74 ? -16.720 5.725 0.835 1.00 93.75 74 PRO A N 1
ATOM 579 C CA . PRO A 1 74 ? -15.659 6.614 1.295 1.00 93.75 74 PRO A CA 1
ATOM 580 C C . PRO A 1 74 ? -15.679 6.920 2.792 1.00 93.75 74 PRO A C 1
ATOM 582 O O . PRO A 1 74 ? -14.617 7.005 3.388 1.00 93.75 74 PRO A O 1
ATOM 585 N N . PHE A 1 75 ? -16.844 7.074 3.428 1.00 91.69 75 PHE A N 1
ATOM 586 C CA . PHE A 1 75 ? -16.925 7.372 4.862 1.00 91.69 75 PHE A CA 1
ATOM 587 C C . PHE A 1 75 ? -16.725 6.152 5.781 1.00 91.69 75 PHE A C 1
ATOM 589 O O . PHE A 1 75 ? -16.432 6.358 6.962 1.00 91.69 75 PHE A O 1
ATOM 596 N N . THR A 1 76 ? -16.836 4.923 5.256 1.00 94.00 76 THR A N 1
ATOM 597 C CA . THR A 1 76 ? -16.571 3.663 5.976 1.00 94.00 76 THR A CA 1
ATOM 598 C C . THR A 1 76 ? -15.151 3.118 5.755 1.00 94.00 76 THR A C 1
ATOM 600 O O . THR A 1 76 ? -14.803 2.084 6.326 1.00 94.00 76 THR A O 1
ATOM 603 N N . ASP A 1 77 ? -14.295 3.826 5.006 1.00 96.25 77 ASP A N 1
ATOM 604 C CA . ASP A 1 77 ? -12.853 3.539 4.905 1.00 96.25 77 ASP A CA 1
ATOM 605 C C . ASP A 1 77 ? -12.173 3.692 6.279 1.00 96.25 77 ASP A C 1
ATOM 607 O O . ASP A 1 77 ? -12.283 4.733 6.940 1.00 96.25 77 ASP A O 1
ATOM 611 N N . GLY A 1 78 ? -11.505 2.626 6.723 1.00 95.50 78 GLY A N 1
ATOM 612 C CA . GLY A 1 78 ? -10.991 2.446 8.082 1.00 95.50 78 GLY A CA 1
ATOM 613 C C . GLY A 1 78 ? -12.005 1.877 9.078 1.00 95.50 78 GLY A C 1
ATOM 614 O O . GLY A 1 78 ? -11.682 1.760 10.256 1.00 95.50 78 GLY A O 1
ATOM 615 N N . VAL A 1 79 ? -13.222 1.535 8.631 1.00 95.62 79 VAL A N 1
ATOM 616 C CA . VAL A 1 79 ? -14.278 0.922 9.459 1.00 95.62 79 VAL A CA 1
ATOM 617 C C . VAL A 1 79 ? -14.569 -0.505 9.038 1.00 95.62 79 VAL A C 1
ATOM 619 O O . VAL A 1 79 ? -14.431 -1.417 9.845 1.00 95.62 79 VAL A O 1
ATOM 622 N N . ASN A 1 80 ? -14.983 -0.719 7.792 1.00 95.44 80 ASN A N 1
ATOM 623 C CA . ASN A 1 80 ? -15.329 -2.051 7.284 1.00 95.44 80 ASN A CA 1
ATOM 624 C C . ASN A 1 80 ? -14.475 -2.482 6.086 1.00 95.44 80 ASN A C 1
ATOM 626 O O . ASN A 1 80 ? -14.685 -3.572 5.566 1.00 95.44 80 ASN A O 1
ATOM 630 N N . HIS A 1 81 ? -13.520 -1.647 5.674 1.00 97.38 81 HIS A N 1
ATOM 631 C CA . HIS A 1 81 ? -12.508 -1.921 4.656 1.00 97.38 81 HIS A CA 1
ATOM 632 C C . HIS A 1 81 ? -11.354 -0.908 4.771 1.00 97.38 81 HIS A C 1
ATOM 634 O O . HIS A 1 81 ? -11.459 0.072 5.513 1.00 97.38 81 HIS A O 1
ATOM 640 N N . ILE A 1 82 ? -10.276 -1.122 4.013 1.00 98.06 82 ILE A N 1
ATOM 641 C CA . ILE A 1 82 ? -9.216 -0.134 3.757 1.00 98.06 82 ILE A CA 1
ATOM 642 C C . ILE A 1 82 ? -9.172 0.156 2.258 1.00 98.06 82 ILE A C 1
ATOM 644 O O . ILE A 1 82 ? -9.044 -0.766 1.451 1.00 98.06 82 ILE A O 1
ATOM 648 N N . ASN A 1 83 ? -9.238 1.430 1.875 1.00 97.81 83 ASN A N 1
ATOM 649 C CA . ASN A 1 83 ? -9.071 1.842 0.482 1.00 97.81 83 ASN A CA 1
ATOM 650 C C . ASN A 1 83 ? -7.605 2.184 0.168 1.00 97.81 83 ASN A C 1
ATOM 652 O O . ASN A 1 83 ? -7.017 3.093 0.759 1.00 97.81 83 ASN A O 1
ATOM 656 N N . PHE A 1 84 ? -7.014 1.495 -0.806 1.00 97.44 84 PHE A N 1
ATOM 657 C CA . PHE A 1 84 ? -5.648 1.718 -1.278 1.00 97.44 84 PHE A CA 1
ATOM 658 C C . PHE A 1 84 ? -5.599 2.922 -2.214 1.00 97.44 84 PHE A C 1
ATOM 660 O O . PHE A 1 84 ? -5.428 2.797 -3.424 1.00 97.44 84 PHE A O 1
ATOM 667 N N . TYR A 1 85 ? -5.775 4.113 -1.661 1.00 95.81 85 TYR A N 1
ATOM 668 C CA . TYR A 1 85 ? -5.910 5.340 -2.428 1.00 95.81 85 TYR A CA 1
ATOM 669 C C . TYR A 1 85 ? -5.157 6.480 -1.751 1.00 95.81 85 TYR A C 1
ATOM 671 O O . TYR A 1 85 ? -5.251 6.673 -0.543 1.00 95.81 85 TYR A O 1
ATOM 679 N N . SER A 1 86 ? -4.426 7.283 -2.531 1.00 92.81 86 SER A N 1
ATOM 680 C CA . SER A 1 86 ? -3.611 8.385 -1.992 1.00 92.81 86 SER A CA 1
ATOM 681 C C . SER A 1 86 ? -4.439 9.471 -1.301 1.00 92.81 86 SER A C 1
ATOM 683 O O . SER A 1 86 ? -3.920 10.143 -0.416 1.00 92.81 86 SER A O 1
ATOM 685 N N . ASN A 1 87 ? -5.724 9.603 -1.656 1.00 93.19 87 ASN A N 1
ATOM 686 C CA . ASN A 1 87 ? -6.676 10.470 -0.952 1.00 93.19 87 ASN A CA 1
ATOM 687 C C . ASN A 1 87 ? -7.700 9.662 -0.129 1.00 93.19 87 ASN A C 1
ATOM 689 O O . ASN A 1 87 ? -8.793 10.157 0.142 1.00 93.19 87 ASN A O 1
ATOM 693 N N . GLY A 1 88 ? -7.375 8.418 0.243 1.00 94.25 88 GLY A N 1
ATOM 694 C CA . GLY A 1 88 ? -8.166 7.618 1.182 1.00 94.25 88 GLY A CA 1
ATOM 695 C C . GLY A 1 88 ? -8.242 8.270 2.566 1.00 94.25 88 GLY A C 1
ATOM 696 O O . GLY A 1 88 ? -7.649 9.321 2.814 1.00 94.25 88 GLY A O 1
ATOM 697 N N . ARG A 1 89 ? -8.978 7.674 3.501 1.00 95.81 89 ARG A N 1
ATOM 698 C CA . ARG A 1 89 ? -9.111 8.203 4.867 1.00 95.81 89 ARG A CA 1
ATOM 699 C C . ARG A 1 89 ? -7.982 7.737 5.769 1.00 95.81 89 ARG A C 1
ATOM 701 O O . ARG A 1 89 ? -7.454 8.554 6.521 1.00 95.81 89 ARG A O 1
ATOM 708 N N . THR A 1 90 ? -7.620 6.461 5.682 1.00 97.25 90 THR A N 1
ATOM 709 C CA . THR A 1 90 ? -6.599 5.848 6.542 1.00 97.25 90 THR A CA 1
ATOM 710 C C . THR A 1 90 ? -5.191 6.154 6.049 1.00 97.25 90 THR A C 1
ATOM 712 O O . THR A 1 90 ? -4.923 6.170 4.845 1.00 97.25 90 THR A O 1
ATOM 715 N N . THR A 1 91 ? -4.258 6.370 6.971 1.00 97.75 91 THR A N 1
ATOM 716 C CA . THR A 1 91 ? -2.843 6.558 6.634 1.00 97.75 91 THR A CA 1
ATOM 717 C C . THR A 1 91 ? -2.259 5.296 5.998 1.00 97.75 91 THR A C 1
ATOM 719 O O . THR A 1 91 ? -1.543 5.396 5.005 1.00 97.75 91 THR A O 1
ATOM 722 N N . VAL A 1 92 ? -2.647 4.110 6.478 1.00 97.62 92 VAL A N 1
ATOM 723 C CA . VAL A 1 92 ? -2.265 2.810 5.896 1.00 97.62 92 VAL A CA 1
ATOM 724 C C . VAL A 1 92 ? -2.678 2.707 4.421 1.00 97.62 92 VAL A C 1
ATOM 726 O O . VAL A 1 92 ? -1.837 2.417 3.567 1.00 97.62 92 VAL A O 1
ATOM 729 N N . GLY A 1 93 ? -3.942 3.008 4.095 1.00 97.88 93 GLY A N 1
ATOM 730 C CA . GLY A 1 93 ? -4.455 2.980 2.721 1.00 97.88 93 GLY A CA 1
ATOM 731 C C . GLY A 1 93 ? -3.771 3.997 1.801 1.00 97.88 93 GLY A C 1
ATOM 732 O O . GLY A 1 93 ? -3.440 3.689 0.651 1.00 97.88 93 GLY A O 1
ATOM 733 N N . LYS A 1 94 ? -3.459 5.188 2.330 1.00 97.69 94 LYS A N 1
ATOM 734 C CA . LYS A 1 94 ? -2.663 6.194 1.612 1.00 97.69 94 LYS A CA 1
ATOM 735 C C . LYS A 1 94 ? -1.255 5.700 1.329 1.00 97.69 94 LYS A C 1
ATOM 737 O O . LYS A 1 94 ? -0.811 5.830 0.198 1.00 97.69 94 LYS A O 1
ATOM 742 N N . MET A 1 95 ? -0.571 5.136 2.323 1.00 97.81 95 MET A N 1
ATOM 743 C CA . MET A 1 95 ? 0.823 4.701 2.222 1.00 97.81 95 MET A CA 1
ATOM 744 C C . MET A 1 95 ? 1.033 3.614 1.163 1.00 97.81 95 MET A C 1
ATOM 746 O O . MET A 1 95 ? 2.004 3.664 0.403 1.00 97.81 95 MET A O 1
ATOM 750 N N . ILE A 1 96 ? 0.119 2.646 1.060 1.00 97.12 96 ILE A N 1
ATOM 751 C CA . ILE A 1 96 ? 0.256 1.549 0.093 1.00 97.12 96 ILE A CA 1
ATOM 752 C C . ILE A 1 96 ? -0.081 1.955 -1.348 1.00 97.12 96 ILE A C 1
ATOM 754 O O . ILE A 1 96 ? 0.504 1.393 -2.273 1.00 97.12 96 ILE A O 1
ATOM 758 N N . SER A 1 97 ? -0.907 2.991 -1.553 1.00 95.44 97 SER A N 1
ATOM 759 C CA . SER A 1 97 ? -1.244 3.542 -2.878 1.00 95.44 97 SER A CA 1
ATOM 760 C C . SER A 1 97 ? -0.027 3.691 -3.795 1.00 95.44 97 SER A C 1
ATOM 762 O O . SER A 1 97 ? 1.044 4.132 -3.362 1.00 95.44 97 SER A O 1
ATOM 764 N N . ASN A 1 98 ? -0.199 3.411 -5.091 1.00 92.94 98 ASN A N 1
ATOM 765 C CA . ASN A 1 98 ? 0.881 3.520 -6.076 1.00 92.94 98 ASN A CA 1
ATOM 766 C C . ASN A 1 98 ? 1.517 4.917 -6.142 1.00 92.94 98 ASN A C 1
ATOM 768 O O . ASN A 1 98 ? 2.699 5.042 -6.463 1.00 92.94 98 ASN A O 1
ATOM 772 N N . PHE A 1 99 ? 0.746 5.944 -5.779 1.00 94.19 99 PHE A N 1
ATOM 773 C CA . PHE A 1 99 ? 1.142 7.351 -5.814 1.00 94.19 99 PHE A CA 1
ATOM 774 C C . PHE A 1 99 ? 1.834 7.851 -4.548 1.00 94.19 99 PHE A C 1
ATOM 776 O O . PHE A 1 99 ? 2.308 8.985 -4.533 1.00 94.19 99 PHE A O 1
ATOM 783 N N . TYR A 1 100 ? 1.871 7.054 -3.479 1.00 96.06 100 TYR A N 1
ATOM 784 C CA . TYR A 1 100 ? 2.464 7.507 -2.229 1.00 96.06 100 TYR A CA 1
ATOM 785 C C . TYR A 1 100 ? 3.977 7.652 -2.353 1.00 96.06 100 TYR A C 1
ATOM 787 O O . TYR A 1 100 ? 4.676 6.680 -2.647 1.00 96.06 100 TYR A O 1
ATOM 795 N N . ALA A 1 101 ? 4.452 8.860 -2.066 1.00 95.69 101 ALA A N 1
ATOM 796 C CA . ALA A 1 101 ? 5.848 9.185 -1.837 1.00 95.69 101 ALA A CA 1
ATOM 797 C C . ALA A 1 101 ? 6.031 9.515 -0.354 1.00 95.69 101 ALA A C 1
ATOM 799 O O . ALA A 1 101 ? 5.238 10.273 0.213 1.00 95.69 101 ALA A O 1
ATOM 800 N N . LYS A 1 102 ? 7.072 8.966 0.280 1.00 94.25 102 LYS A N 1
ATOM 801 C CA . LYS A 1 102 ? 7.376 9.305 1.674 1.00 94.25 102 LYS A CA 1
ATOM 802 C C . LYS A 1 102 ? 7.749 10.799 1.759 1.00 94.25 102 LYS A C 1
ATOM 804 O O . LYS A 1 102 ? 8.523 11.255 0.917 1.00 94.25 102 LYS A O 1
ATOM 809 N N . PRO A 1 103 ? 7.247 11.564 2.750 1.00 93.44 103 PRO A N 1
ATOM 810 C CA . PRO A 1 103 ? 7.482 13.011 2.824 1.00 93.44 103 PRO A CA 1
ATOM 811 C C . PRO A 1 103 ? 8.953 13.440 2.890 1.00 93.44 103 PRO A C 1
ATOM 813 O O . PRO A 1 103 ? 9.284 14.537 2.459 1.00 93.44 103 PRO A O 1
ATOM 816 N N . ASP A 1 104 ? 9.836 12.585 3.409 1.00 94.31 104 ASP A N 1
ATOM 817 C CA . ASP A 1 104 ? 11.280 12.851 3.487 1.00 94.31 104 ASP A CA 1
ATOM 818 C C . ASP A 1 104 ? 12.044 12.490 2.203 1.00 94.31 104 ASP A C 1
ATOM 820 O O . ASP A 1 104 ? 13.269 12.566 2.167 1.00 94.31 104 ASP A O 1
ATOM 824 N N . GLY A 1 105 ? 11.338 12.073 1.149 1.00 95.12 105 GLY A N 1
ATOM 825 C CA . GLY A 1 105 ? 11.937 11.710 -0.132 1.00 95.12 105 GLY A CA 1
ATOM 826 C C . GLY A 1 105 ? 12.638 10.350 -0.149 1.00 95.12 105 GLY A C 1
ATOM 827 O O . GLY A 1 105 ? 13.283 10.033 -1.152 1.00 95.12 105 GLY A O 1
ATOM 828 N N . SER A 1 106 ? 12.515 9.538 0.911 1.00 95.88 106 SER A N 1
ATOM 829 C CA . SER A 1 106 ? 13.084 8.186 0.921 1.00 95.88 106 SER A CA 1
ATOM 830 C C . SER A 1 106 ? 12.501 7.342 -0.207 1.00 95.88 106 SER A C 1
ATOM 832 O O . SER A 1 106 ? 11.299 7.377 -0.488 1.00 95.88 106 SER A O 1
ATOM 834 N N . LYS A 1 107 ? 13.366 6.544 -0.826 1.00 97.44 107 LYS A N 1
ATOM 835 C CA . LYS A 1 107 ? 13.041 5.667 -1.949 1.00 97.44 107 LYS A CA 1
ATOM 836 C C . LYS A 1 107 ? 13.118 4.216 -1.502 1.00 97.44 107 LYS A C 1
ATOM 838 O O . LYS A 1 107 ? 13.920 3.886 -0.633 1.00 97.44 107 LYS A O 1
ATOM 843 N N . PHE A 1 108 ? 12.315 3.357 -2.117 1.00 96.19 108 PHE A N 1
ATOM 844 C CA . PHE A 1 108 ? 12.472 1.913 -1.969 1.00 96.19 108 PHE A CA 1
ATOM 845 C C . PHE A 1 108 ? 13.398 1.382 -3.065 1.00 96.19 108 PHE A C 1
ATOM 847 O O . PHE A 1 108 ? 13.422 1.899 -4.189 1.00 96.19 108 PHE A O 1
ATOM 854 N N . ASP A 1 109 ? 14.172 0.354 -2.729 1.00 95.62 109 ASP A N 1
ATOM 855 C CA . ASP A 1 109 ? 15.045 -0.310 -3.690 1.00 95.62 109 ASP A CA 1
ATOM 856 C C . ASP A 1 109 ? 14.238 -1.174 -4.665 1.00 95.62 109 ASP A C 1
ATOM 858 O O . ASP A 1 109 ? 13.177 -1.707 -4.340 1.00 95.62 109 ASP A O 1
ATOM 862 N N . THR A 1 110 ? 14.771 -1.341 -5.869 1.00 94.44 110 THR A N 1
ATOM 863 C CA . THR A 1 110 ? 14.315 -2.321 -6.858 1.00 94.44 110 THR A CA 1
ATOM 864 C C . THR A 1 110 ? 15.540 -2.894 -7.566 1.00 94.44 110 THR A C 1
ATOM 866 O O . THR A 1 110 ? 16.626 -2.312 -7.503 1.00 94.44 110 THR A O 1
ATOM 869 N N . ILE A 1 111 ? 15.368 -3.978 -8.321 1.00 90.19 111 ILE A N 1
ATOM 870 C CA . ILE A 1 111 ? 16.437 -4.525 -9.175 1.00 90.19 111 ILE A CA 1
ATOM 871 C C . ILE A 1 111 ? 16.899 -3.545 -10.273 1.00 90.19 111 ILE A C 1
ATOM 873 O O . ILE A 1 111 ? 17.971 -3.718 -10.843 1.00 90.19 111 ILE A O 1
ATOM 877 N N . HIS A 1 112 ? 16.112 -2.500 -10.554 1.00 91.31 112 HIS A N 1
ATOM 878 C CA . HIS A 1 112 ? 16.411 -1.457 -11.539 1.00 91.31 112 HIS A CA 1
ATOM 879 C C . HIS A 1 112 ? 16.888 -0.143 -10.891 1.00 91.31 112 HIS A C 1
ATOM 881 O O . HIS A 1 112 ? 17.011 0.884 -11.560 1.00 91.31 112 HIS A O 1
ATOM 887 N N . GLY A 1 113 ? 17.151 -0.153 -9.581 1.00 92.88 113 GLY A N 1
ATOM 888 C CA . GLY A 1 113 ? 17.524 1.017 -8.789 1.00 92.88 113 GLY A CA 1
ATOM 889 C C . GLY A 1 113 ? 16.377 1.567 -7.942 1.00 92.88 113 GLY A C 1
ATOM 890 O O . GLY A 1 113 ? 15.324 0.950 -7.806 1.00 92.88 113 GLY A O 1
ATOM 891 N N . GLN A 1 114 ? 16.595 2.725 -7.329 1.00 96.88 114 GLN A N 1
ATOM 892 C CA . GLN A 1 114 ? 15.682 3.284 -6.331 1.00 96.88 114 GLN A CA 1
ATOM 893 C C . GLN A 1 114 ? 14.552 4.113 -6.941 1.00 96.88 114 GLN A C 1
ATOM 895 O O . GLN A 1 114 ? 14.803 4.953 -7.809 1.00 96.88 114 GLN A O 1
ATOM 900 N N . PHE A 1 115 ? 13.333 3.935 -6.426 1.00 97.81 115 PHE A N 1
ATOM 901 C CA . PHE A 1 115 ? 12.137 4.656 -6.867 1.00 97.81 115 PHE A CA 1
ATOM 902 C C . PHE A 1 115 ? 11.405 5.313 -5.697 1.00 97.81 115 PHE A C 1
ATOM 904 O O . PHE A 1 115 ? 11.299 4.758 -4.605 1.00 97.81 115 PHE A O 1
ATOM 911 N N . LEU A 1 116 ? 10.885 6.516 -5.946 1.00 97.31 116 LEU A N 1
ATOM 912 C CA . LEU A 1 116 ? 10.095 7.264 -4.970 1.00 97.31 116 LEU A CA 1
ATOM 913 C C . LEU A 1 116 ? 8.653 6.740 -4.855 1.00 97.31 116 LEU A C 1
ATOM 915 O O . LEU A 1 116 ? 8.065 6.790 -3.779 1.00 97.31 116 LEU A O 1
ATOM 919 N N . THR A 1 117 ? 8.077 6.246 -5.957 1.00 97.31 117 THR A N 1
ATOM 920 C CA . THR A 1 117 ? 6.685 5.768 -6.033 1.00 97.31 117 THR A CA 1
ATOM 921 C C . THR A 1 117 ? 6.582 4.485 -6.857 1.00 97.31 117 THR A C 1
ATOM 923 O O . THR A 1 117 ? 7.390 4.250 -7.760 1.00 97.31 117 THR A O 1
ATOM 926 N N . LEU A 1 118 ? 5.566 3.658 -6.578 1.00 97.00 118 LEU A N 1
ATOM 927 C CA . LEU A 1 118 ? 5.281 2.479 -7.407 1.00 97.00 118 LEU A CA 1
ATOM 928 C C . LEU A 1 118 ? 4.780 2.882 -8.796 1.00 97.00 118 LEU A C 1
ATOM 930 O O . LEU A 1 118 ? 5.035 2.151 -9.743 1.00 97.00 118 LEU A O 1
ATOM 934 N N . GLU A 1 119 ? 4.118 4.034 -8.943 1.00 96.44 119 GLU A N 1
ATOM 935 C CA . GLU A 1 119 ? 3.676 4.549 -10.247 1.00 96.44 119 GLU A CA 1
ATOM 936 C C . GLU A 1 119 ? 4.861 4.792 -11.196 1.00 96.44 119 GLU A C 1
ATOM 938 O O . GLU A 1 119 ? 4.853 4.352 -12.350 1.00 96.44 119 GLU A O 1
ATOM 943 N N . GLY A 1 120 ? 5.921 5.436 -10.698 1.00 97.19 120 GLY A N 1
ATOM 944 C CA . GLY A 1 120 ? 7.147 5.639 -11.470 1.00 97.19 120 GLY A CA 1
ATOM 945 C C . GLY A 1 120 ? 7.786 4.321 -11.884 1.00 97.19 120 GLY A C 1
ATOM 946 O O . GLY A 1 120 ? 8.163 4.141 -13.046 1.00 97.19 120 GLY A O 1
ATOM 947 N N . TYR A 1 121 ? 7.827 3.362 -10.959 1.00 97.50 121 TYR A N 1
ATOM 948 C CA . TYR A 1 121 ? 8.361 2.040 -11.248 1.00 97.50 121 TYR A CA 1
ATOM 949 C C . TYR A 1 121 ? 7.484 1.236 -12.216 1.00 97.50 121 TYR A C 1
ATOM 951 O O . TYR A 1 121 ? 8.004 0.571 -13.105 1.00 97.50 121 TYR A O 1
ATOM 959 N N . TYR A 1 122 ? 6.160 1.350 -12.122 1.00 96.00 122 TYR A N 1
ATOM 960 C CA . TYR A 1 122 ? 5.211 0.735 -13.047 1.00 96.00 122 TYR A CA 1
ATOM 961 C C . TYR A 1 122 ? 5.445 1.212 -14.484 1.00 96.00 122 TYR A C 1
ATOM 963 O O . TYR A 1 122 ? 5.519 0.405 -15.413 1.00 96.00 122 TYR A O 1
ATOM 971 N N . HIS A 1 123 ? 5.611 2.522 -14.681 1.00 95.62 123 HIS A N 1
ATOM 972 C CA . HIS A 1 123 ? 5.918 3.080 -15.995 1.00 95.62 123 HIS A CA 1
ATOM 973 C C . HIS A 1 123 ? 7.270 2.611 -16.534 1.00 95.62 123 HIS A C 1
ATOM 975 O O . HIS A 1 123 ? 7.356 2.272 -17.715 1.00 95.62 123 HIS A O 1
ATOM 981 N N . TYR A 1 124 ? 8.289 2.548 -15.674 1.00 95.12 124 TYR A N 1
ATOM 982 C CA . TYR A 1 124 ? 9.598 2.006 -16.028 1.00 95.12 124 TYR A CA 1
ATOM 983 C C . TYR A 1 124 ? 9.495 0.532 -16.445 1.00 95.12 124 TYR A C 1
ATOM 985 O O . TYR A 1 124 ? 9.931 0.164 -17.535 1.00 95.12 124 TYR A O 1
ATOM 993 N N . LEU A 1 125 ? 8.835 -0.303 -15.637 1.00 94.31 125 LEU A N 1
ATOM 994 C CA . LEU A 1 125 ? 8.649 -1.722 -15.932 1.00 94.31 125 LEU A CA 1
ATOM 995 C C . LEU A 1 125 ? 7.860 -1.955 -17.211 1.00 94.31 125 LEU A C 1
ATOM 997 O O . LEU A 1 125 ? 8.206 -2.853 -17.960 1.00 94.31 125 LEU A O 1
ATOM 1001 N N . ARG A 1 126 ? 6.849 -1.142 -17.525 1.00 93.69 126 ARG A N 1
ATOM 1002 C CA . ARG A 1 126 ? 6.140 -1.254 -18.810 1.00 93.69 126 ARG A CA 1
ATOM 1003 C C . ARG A 1 126 ? 7.069 -1.042 -20.007 1.00 93.69 126 ARG A C 1
ATOM 1005 O O . ARG A 1 126 ? 6.853 -1.652 -21.051 1.00 93.69 126 ARG A O 1
ATOM 1012 N N . ILE A 1 127 ? 8.085 -0.190 -19.886 1.00 92.38 127 ILE A N 1
ATOM 1013 C CA . ILE A 1 127 ? 9.093 0.000 -20.937 1.00 92.38 127 ILE A CA 1
ATOM 1014 C C . ILE A 1 127 ? 10.033 -1.212 -20.994 1.00 92.38 127 ILE A C 1
ATOM 1016 O O . ILE A 1 127 ? 10.256 -1.740 -22.080 1.00 92.38 127 ILE A O 1
ATOM 1020 N N . VAL A 1 128 ? 10.519 -1.688 -19.841 1.00 90.62 128 VAL A N 1
ATOM 1021 C CA . VAL A 1 128 ? 11.356 -2.901 -19.740 1.00 90.62 128 VAL A CA 1
ATOM 1022 C C . VAL A 1 128 ? 10.651 -4.108 -20.360 1.00 90.62 128 VAL A C 1
ATOM 1024 O O . VAL A 1 128 ? 11.225 -4.808 -21.183 1.00 90.62 128 VAL A O 1
ATOM 1027 N N . ASP A 1 129 ? 9.393 -4.327 -19.995 1.00 91.19 129 ASP A N 1
ATOM 1028 C CA . ASP A 1 129 ? 8.596 -5.479 -20.411 1.00 91.19 129 ASP A CA 1
ATOM 1029 C C . ASP A 1 129 ? 8.393 -5.509 -21.931 1.00 91.19 129 ASP A C 1
ATOM 1031 O O . ASP A 1 129 ? 8.561 -6.539 -22.578 1.00 91.19 129 ASP A O 1
ATOM 1035 N N . TYR A 1 130 ? 8.142 -4.340 -22.525 1.00 90.38 130 TYR A N 1
ATOM 1036 C CA . TYR A 1 130 ? 8.091 -4.181 -23.976 1.00 90.38 130 TYR A CA 1
ATOM 1037 C C . TYR A 1 130 ? 9.446 -4.472 -24.646 1.00 90.38 130 TYR A C 1
ATOM 1039 O O . TYR A 1 130 ? 9.501 -5.119 -25.687 1.00 90.38 130 TYR A O 1
ATOM 1047 N N . MET A 1 131 ? 10.556 -4.040 -24.051 1.00 87.81 131 MET A N 1
ATOM 1048 C CA . MET A 1 131 ? 11.894 -4.304 -24.594 1.00 87.81 131 MET A CA 1
ATOM 1049 C C . MET A 1 131 ? 12.240 -5.793 -24.560 1.00 87.81 131 MET A C 1
ATOM 1051 O O . MET A 1 131 ? 12.750 -6.326 -25.545 1.00 87.81 131 MET A O 1
ATOM 1055 N N . LEU A 1 132 ? 11.898 -6.481 -23.469 1.00 88.00 132 LEU A N 1
ATOM 1056 C CA . LEU A 1 132 ? 12.027 -7.935 -23.375 1.00 88.00 132 LEU A CA 1
ATOM 1057 C C . LEU A 1 132 ? 11.172 -8.637 -24.437 1.00 88.00 132 LEU A C 1
ATOM 1059 O O . LEU A 1 132 ? 11.658 -9.549 -25.101 1.00 88.00 132 LEU A O 1
ATOM 1063 N N . HIS A 1 133 ? 9.935 -8.176 -24.651 1.00 87.38 133 HIS A N 1
ATOM 1064 C CA . HIS A 1 133 ? 9.060 -8.690 -25.709 1.00 87.38 133 HIS A CA 1
ATOM 1065 C C . HIS A 1 133 ? 9.678 -8.544 -27.109 1.00 87.38 133 HIS A C 1
ATOM 1067 O O . HIS A 1 133 ? 9.577 -9.454 -27.927 1.00 87.38 133 HIS A O 1
ATOM 1073 N N . MET A 1 134 ? 10.387 -7.442 -27.363 1.00 86.56 134 MET A N 1
ATOM 1074 C CA . MET A 1 134 ? 11.115 -7.204 -28.615 1.00 86.56 134 MET A CA 1
ATOM 1075 C C . MET A 1 134 ? 12.446 -7.981 -28.721 1.00 86.56 134 MET A C 1
ATOM 1077 O O . MET A 1 134 ? 13.185 -7.802 -29.687 1.00 86.56 134 MET A O 1
ATOM 1081 N N . GLY A 1 135 ? 12.772 -8.838 -27.746 1.00 87.44 135 GLY A N 1
ATOM 1082 C CA . GLY A 1 135 ? 13.971 -9.681 -27.748 1.00 87.44 135 GLY A CA 1
ATOM 1083 C C . GLY A 1 135 ? 15.236 -8.998 -27.224 1.00 87.44 135 GLY A C 1
ATOM 1084 O O . GLY A 1 135 ? 16.328 -9.560 -27.335 1.00 87.44 135 GLY A O 1
ATOM 1085 N N . TYR A 1 136 ? 15.127 -7.801 -26.640 1.00 86.81 136 TYR A N 1
ATOM 1086 C CA . TYR A 1 136 ? 16.268 -7.157 -25.993 1.00 86.81 136 TYR A CA 1
ATOM 1087 C C . TYR A 1 136 ? 16.589 -7.833 -24.657 1.00 86.81 136 TYR A C 1
ATOM 1089 O O . TYR A 1 136 ? 15.709 -8.278 -23.926 1.00 86.81 136 TYR A O 1
ATOM 1097 N N . SER A 1 137 ? 17.875 -7.874 -24.308 1.00 84.25 137 SER A N 1
ATOM 1098 C CA . SER A 1 137 ? 18.320 -8.366 -23.001 1.00 84.25 137 SER A CA 1
ATOM 1099 C C . SER A 1 137 ? 18.263 -7.264 -21.938 1.00 84.25 137 SER A C 1
ATOM 1101 O O . SER A 1 137 ? 18.394 -6.084 -22.259 1.00 84.25 137 SER A O 1
ATOM 1103 N N . ILE A 1 138 ? 18.207 -7.630 -20.653 1.00 76.19 138 ILE A N 1
ATOM 1104 C CA . ILE A 1 138 ? 18.300 -6.663 -19.538 1.00 76.19 138 ILE A CA 1
ATOM 1105 C C . ILE A 1 138 ? 19.602 -5.845 -19.613 1.00 76.19 138 ILE A C 1
ATOM 1107 O O . ILE A 1 138 ? 19.609 -4.651 -19.331 1.00 76.19 138 ILE A O 1
ATOM 1111 N N . LYS A 1 139 ? 20.712 -6.440 -20.073 1.00 75.56 139 LYS A N 1
ATOM 1112 C CA . LYS A 1 139 ? 21.987 -5.719 -20.263 1.00 75.56 139 LYS A CA 1
ATOM 1113 C C . LYS A 1 139 ? 21.876 -4.600 -21.304 1.00 75.56 139 LYS A C 1
ATOM 1115 O O . LYS A 1 139 ? 22.628 -3.632 -21.257 1.00 75.56 139 LYS A O 1
ATOM 1120 N N . SER A 1 140 ? 20.929 -4.714 -22.233 1.00 73.94 140 SER A N 1
ATOM 1121 C CA . SER A 1 140 ? 20.651 -3.705 -23.254 1.00 73.94 140 SER A CA 1
ATOM 1122 C C . SER A 1 140 ? 19.911 -2.484 -22.690 1.00 73.94 140 SER A C 1
ATOM 1124 O O . SER A 1 140 ? 19.876 -1.456 -23.362 1.00 73.94 140 SER A O 1
ATOM 1126 N N . MET A 1 141 ? 19.395 -2.545 -21.454 1.00 72.38 141 MET A N 1
ATOM 1127 C CA . MET A 1 141 ? 18.654 -1.449 -20.816 1.00 72.38 141 MET A CA 1
ATOM 1128 C C . MET A 1 141 ? 19.479 -0.170 -20.637 1.00 72.38 141 MET A C 1
ATOM 1130 O O . MET A 1 141 ? 18.924 0.919 -20.733 1.00 72.38 141 MET A O 1
ATOM 1134 N N . GLY A 1 142 ? 20.804 -0.267 -20.466 1.00 72.06 142 GLY A N 1
ATOM 1135 C CA . GLY A 1 142 ? 21.671 0.920 -20.400 1.00 72.06 142 GLY A CA 1
ATOM 1136 C C . GLY A 1 142 ? 21.613 1.788 -21.668 1.00 72.06 142 GLY A C 1
ATOM 1137 O O . GLY A 1 142 ? 21.824 2.999 -21.609 1.00 72.06 142 GLY A O 1
ATOM 1138 N N . ARG A 1 143 ? 21.250 1.201 -22.821 1.00 73.94 143 ARG A N 1
ATOM 1139 C CA . ARG A 1 143 ? 21.034 1.958 -24.064 1.00 73.94 143 ARG A CA 1
ATOM 1140 C C . ARG A 1 143 ? 19.766 2.808 -24.009 1.00 73.94 143 ARG A C 1
ATOM 1142 O O . ARG A 1 143 ? 19.776 3.910 -24.543 1.00 73.94 143 ARG A O 1
ATOM 1149 N N . LEU A 1 144 ? 18.718 2.352 -23.320 1.00 78.25 144 LEU A N 1
ATOM 1150 C CA . LEU A 1 144 ? 17.471 3.113 -23.184 1.00 78.25 144 LEU A CA 1
ATOM 1151 C C . LEU A 1 144 ? 17.664 4.380 -22.370 1.00 78.25 144 LEU A C 1
ATOM 1153 O O . LEU A 1 144 ? 17.103 5.406 -22.721 1.00 78.25 144 LEU A O 1
ATOM 1157 N N . GLU A 1 145 ? 18.471 4.331 -21.314 1.00 83.69 145 GLU A N 1
ATOM 1158 C CA . GLU A 1 145 ? 18.783 5.529 -20.527 1.00 83.69 145 GLU A CA 1
ATOM 1159 C C . GLU A 1 145 ? 19.635 6.527 -21.329 1.00 83.69 145 GLU A C 1
ATOM 1161 O O . GLU A 1 145 ? 19.571 7.726 -21.080 1.00 83.69 145 GLU A O 1
ATOM 1166 N N . THR A 1 146 ? 20.381 6.055 -22.334 1.00 85.06 146 THR A N 1
ATOM 1167 C CA . THR A 1 146 ? 21.137 6.923 -23.252 1.00 85.06 146 THR A CA 1
ATOM 1168 C C . THR A 1 146 ? 20.228 7.561 -24.308 1.00 85.06 146 THR A C 1
ATOM 1170 O O . THR A 1 146 ? 20.329 8.755 -24.570 1.00 85.06 146 THR A O 1
ATOM 1173 N N . GLU A 1 147 ? 19.334 6.777 -24.916 1.00 87.25 147 GLU A N 1
ATOM 1174 C CA . GLU A 1 147 ? 18.433 7.233 -25.986 1.00 87.25 147 GLU A CA 1
ATOM 1175 C C . GLU A 1 147 ? 17.241 8.044 -25.446 1.00 87.25 147 GLU A C 1
ATOM 1177 O O . GLU A 1 147 ? 16.798 9.012 -26.063 1.00 87.25 147 GLU A O 1
ATOM 1182 N N . PHE A 1 148 ? 16.758 7.690 -24.255 1.00 90.12 148 PHE A N 1
ATOM 1183 C CA . PHE A 1 148 ? 15.630 8.312 -23.568 1.00 90.12 148 PHE A CA 1
ATOM 1184 C C . PHE A 1 148 ? 16.027 8.701 -22.134 1.00 90.12 148 PHE A C 1
ATOM 1186 O O . PHE A 1 148 ? 15.515 8.119 -21.174 1.00 90.12 148 PHE A O 1
ATOM 1193 N N . PRO A 1 149 ? 16.896 9.711 -21.943 1.00 91.50 149 PRO A N 1
ATOM 1194 C CA . PRO A 1 149 ? 17.418 10.087 -20.621 1.00 91.50 149 PRO A CA 1
ATOM 1195 C C . PRO A 1 149 ? 16.326 10.481 -19.618 1.00 91.50 149 PRO A C 1
ATOM 1197 O O . PRO A 1 149 ? 16.460 10.273 -18.412 1.00 91.50 149 PRO A O 1
ATOM 1200 N N . ASP A 1 150 ? 15.193 10.976 -20.117 1.00 93.75 150 ASP A N 1
ATOM 1201 C CA . ASP A 1 150 ? 14.009 11.285 -19.320 1.00 93.75 150 ASP A CA 1
ATOM 1202 C C . ASP A 1 150 ? 13.454 10.066 -18.549 1.00 93.75 150 ASP A C 1
ATOM 1204 O O . ASP A 1 150 ? 12.773 10.253 -17.539 1.00 93.75 150 ASP A O 1
ATOM 1208 N N . ILE A 1 151 ? 13.762 8.823 -18.948 1.00 93.19 151 ILE A N 1
ATOM 1209 C CA . ILE A 1 151 ? 13.333 7.612 -18.229 1.00 93.19 151 ILE A CA 1
ATOM 1210 C C . ILE A 1 151 ? 13.823 7.598 -16.774 1.00 93.19 151 ILE A C 1
ATOM 1212 O O . ILE A 1 151 ? 13.113 7.127 -15.884 1.00 93.19 151 ILE A O 1
ATOM 1216 N N . LEU A 1 152 ? 14.992 8.190 -16.504 1.00 93.19 152 LEU A N 1
ATOM 1217 C CA . LEU A 1 152 ? 15.559 8.291 -15.160 1.00 93.19 152 LEU A CA 1
ATOM 1218 C C . LEU A 1 152 ? 14.704 9.161 -14.233 1.00 93.19 152 LEU A C 1
ATOM 1220 O O . LEU A 1 152 ? 14.685 8.938 -13.023 1.00 93.19 152 LEU A O 1
ATOM 1224 N N . ARG A 1 153 ? 13.937 10.109 -14.782 1.00 95.88 153 ARG A N 1
ATOM 1225 C CA . ARG A 1 153 ? 13.054 10.985 -13.997 1.00 95.88 153 ARG A CA 1
ATOM 1226 C C . ARG A 1 153 ? 11.859 10.231 -13.417 1.00 95.88 153 ARG A C 1
ATOM 1228 O O . ARG A 1 153 ? 11.337 10.637 -12.383 1.00 95.88 153 ARG A O 1
ATOM 1235 N N . LEU A 1 154 ? 11.462 9.095 -14.000 1.00 96.44 154 LEU A N 1
ATOM 1236 C CA . LEU A 1 154 ? 10.428 8.229 -13.413 1.00 96.44 154 LEU A CA 1
ATOM 1237 C C . LEU A 1 154 ? 10.809 7.738 -12.005 1.00 96.44 154 LEU A C 1
ATOM 1239 O O . LEU A 1 154 ? 9.929 7.418 -11.213 1.00 96.44 154 LEU A O 1
ATOM 1243 N N . ARG A 1 155 ? 12.105 7.729 -11.660 1.00 95.94 155 ARG A N 1
ATOM 1244 C CA . ARG A 1 155 ? 12.604 7.347 -10.329 1.00 95.94 155 ARG A CA 1
ATOM 1245 C C . ARG A 1 155 ? 12.255 8.358 -9.233 1.00 95.94 155 ARG A C 1
ATOM 1247 O O . ARG A 1 155 ? 12.286 8.003 -8.055 1.00 95.94 155 ARG A O 1
ATOM 1254 N N . THR A 1 156 ? 11.953 9.606 -9.592 1.00 95.62 156 THR A N 1
ATOM 1255 C CA . THR A 1 156 ? 11.756 10.713 -8.638 1.00 95.62 156 THR A CA 1
ATOM 1256 C C . THR A 1 156 ? 10.436 11.458 -8.800 1.00 95.62 156 THR A C 1
ATOM 1258 O O . THR A 1 156 ? 10.056 12.184 -7.888 1.00 95.62 156 THR A O 1
ATOM 1261 N N . LEU A 1 157 ? 9.725 11.293 -9.917 1.00 94.38 157 LEU A N 1
ATOM 1262 C CA . LEU A 1 157 ? 8.433 11.944 -10.131 1.00 94.38 157 LEU A CA 1
ATOM 1263 C C . LEU A 1 157 ? 7.288 11.253 -9.381 1.00 94.38 157 LEU A C 1
ATOM 1265 O O . LEU A 1 157 ? 7.312 10.051 -9.102 1.00 94.38 157 LEU A O 1
ATOM 1269 N N . THR A 1 158 ? 6.238 12.028 -9.119 1.00 92.31 158 THR A N 1
ATOM 1270 C CA . THR A 1 158 ? 5.000 11.575 -8.477 1.00 92.31 158 THR A CA 1
ATOM 1271 C C . THR A 1 158 ? 3.779 12.074 -9.255 1.00 92.31 158 THR A C 1
ATOM 1273 O O . THR A 1 158 ? 3.891 12.909 -10.158 1.00 92.31 158 THR A O 1
ATOM 1276 N N . GLY A 1 159 ? 2.602 11.534 -8.927 1.00 89.94 159 GLY A N 1
ATOM 1277 C CA . GLY A 1 159 ? 1.316 12.058 -9.390 1.00 89.94 159 GLY A CA 1
ATOM 1278 C C . GLY A 1 159 ? 1.200 12.245 -10.907 1.00 89.94 159 GLY A C 1
ATOM 1279 O O . GLY A 1 159 ? 1.656 11.424 -11.705 1.00 89.94 159 GLY A O 1
ATOM 1280 N N . THR A 1 160 ? 0.563 13.349 -11.301 1.00 92.50 160 THR A N 1
ATOM 1281 C CA . THR A 1 160 ? 0.237 13.668 -12.698 1.00 92.50 160 THR A CA 1
ATOM 1282 C C . THR A 1 160 ? 1.469 13.788 -13.591 1.00 92.50 160 THR A C 1
ATOM 1284 O O . THR A 1 160 ? 1.434 13.324 -14.730 1.00 92.50 160 THR A O 1
ATOM 1287 N N . GLU A 1 161 ? 2.562 14.369 -13.095 1.00 94.88 161 GLU A N 1
ATOM 1288 C CA . GLU A 1 161 ? 3.793 14.540 -13.877 1.00 94.88 161 GLU A CA 1
ATOM 1289 C C . GLU A 1 161 ? 4.409 13.190 -14.248 1.00 94.88 161 GLU A C 1
ATOM 1291 O O . GLU A 1 161 ? 4.811 12.979 -15.396 1.00 94.88 161 GLU A O 1
ATOM 1296 N N . CYS A 1 162 ? 4.416 12.249 -13.297 1.00 95.81 162 CYS A N 1
ATOM 1297 C CA . CYS A 1 162 ? 4.885 10.887 -13.522 1.00 95.81 162 CYS A CA 1
ATOM 1298 C C . CYS A 1 162 ? 4.040 10.173 -14.587 1.00 95.81 162 CYS A C 1
ATOM 1300 O O . CYS A 1 162 ? 4.587 9.632 -15.550 1.00 95.81 162 CYS A O 1
ATOM 1302 N N . ILE A 1 163 ? 2.707 10.267 -14.480 1.00 94.50 163 ILE A N 1
ATOM 1303 C CA . ILE A 1 163 ? 1.772 9.688 -15.457 1.00 94.50 163 ILE A CA 1
ATOM 1304 C C . ILE A 1 163 ? 2.015 10.266 -16.855 1.00 94.50 163 ILE A C 1
ATOM 1306 O O . ILE A 1 163 ? 2.091 9.528 -17.840 1.00 94.50 163 ILE A O 1
ATOM 1310 N N . GLN A 1 164 ? 2.108 11.593 -16.966 1.00 96.00 164 GLN A N 1
ATOM 1311 C CA . GLN A 1 164 ? 2.290 12.275 -18.247 1.00 96.00 164 GLN A CA 1
ATOM 1312 C C . GLN A 1 164 ? 3.616 11.890 -18.898 1.00 96.00 164 GLN A C 1
ATOM 1314 O O . GLN A 1 164 ? 3.637 11.552 -20.084 1.00 96.00 164 GLN A O 1
ATOM 1319 N N . LEU A 1 165 ? 4.710 11.898 -18.130 1.00 96.25 165 LEU A N 1
ATOM 1320 C CA . LEU A 1 165 ? 6.013 11.481 -18.631 1.00 96.25 165 LEU A CA 1
ATOM 1321 C C . LEU A 1 165 ? 5.994 10.009 -19.049 1.00 96.25 165 LEU A C 1
ATOM 1323 O O . LEU A 1 165 ? 6.393 9.680 -20.164 1.00 96.25 165 LEU A O 1
ATOM 1327 N N . GLY A 1 166 ? 5.477 9.132 -18.191 1.00 95.25 166 GLY A N 1
ATOM 1328 C CA . GLY A 1 166 ? 5.400 7.705 -18.456 1.00 95.25 166 GLY A CA 1
ATOM 1329 C C . GLY A 1 166 ? 4.552 7.376 -19.685 1.00 95.25 166 GLY A C 1
ATOM 1330 O O . GLY A 1 166 ? 4.903 6.487 -20.455 1.00 95.25 166 GLY A O 1
ATOM 1331 N N . ARG A 1 167 ? 3.449 8.096 -19.926 1.00 93.25 167 ARG A N 1
ATOM 1332 C CA . ARG A 1 167 ? 2.652 7.961 -21.160 1.00 93.25 167 ARG A CA 1
ATOM 1333 C C . ARG A 1 167 ? 3.410 8.454 -22.390 1.00 93.25 167 ARG A C 1
ATOM 1335 O O . ARG A 1 167 ? 3.386 7.767 -23.406 1.00 93.25 167 ARG A O 1
ATOM 1342 N N . ARG A 1 168 ? 4.103 9.591 -22.294 1.00 94.19 168 ARG A N 1
ATOM 1343 C CA . ARG A 1 168 ? 4.898 10.159 -23.395 1.00 94.19 168 ARG A CA 1
ATOM 1344 C C . ARG A 1 168 ? 6.048 9.241 -23.803 1.00 94.19 168 ARG A C 1
ATOM 1346 O O . ARG A 1 168 ? 6.202 8.973 -24.988 1.00 94.19 168 ARG A O 1
ATOM 1353 N N . LEU A 1 169 ? 6.810 8.731 -22.833 1.00 93.81 169 LEU A N 1
ATOM 1354 C CA . LEU A 1 169 ? 7.908 7.790 -23.074 1.00 93.81 169 LEU A CA 1
ATOM 1355 C C . LEU A 1 169 ? 7.395 6.515 -23.742 1.00 93.81 169 LEU A C 1
ATOM 1357 O O . LEU A 1 169 ? 7.912 6.119 -24.779 1.00 93.81 169 LEU A O 1
ATOM 1361 N N . LYS A 1 170 ? 6.322 5.921 -23.208 1.00 92.44 170 LYS A N 1
ATOM 1362 C CA . LYS A 1 170 ? 5.683 4.753 -23.828 1.00 92.44 170 LYS A CA 1
ATOM 1363 C C . LYS A 1 170 ? 5.212 5.046 -25.251 1.00 92.44 170 LYS A C 1
ATOM 1365 O O . LYS A 1 170 ? 5.469 4.245 -26.130 1.00 92.44 170 LYS A O 1
ATOM 1370 N N . ALA A 1 171 ? 4.590 6.194 -25.514 1.00 90.62 171 ALA A N 1
ATOM 1371 C CA . ALA A 1 171 ? 4.189 6.561 -26.873 1.00 90.62 171 ALA A CA 1
ATOM 1372 C C . ALA A 1 171 ? 5.394 6.720 -27.819 1.00 90.62 171 ALA A C 1
ATOM 1374 O O . ALA A 1 171 ? 5.339 6.247 -28.946 1.00 90.62 171 ALA A O 1
ATOM 1375 N N . ALA A 1 172 ? 6.492 7.328 -27.365 1.00 90.25 172 ALA A N 1
ATOM 1376 C CA . ALA A 1 172 ? 7.703 7.493 -28.171 1.00 90.25 172 ALA A CA 1
ATOM 1377 C C . ALA A 1 172 ? 8.408 6.156 -28.466 1.00 90.25 172 ALA A C 1
ATOM 1379 O O . ALA A 1 172 ? 8.894 5.947 -29.574 1.00 90.25 172 ALA A O 1
ATOM 1380 N N . ILE A 1 173 ? 8.432 5.251 -27.485 1.00 88.88 173 ILE A N 1
ATOM 1381 C CA . ILE A 1 173 ? 9.127 3.959 -27.559 1.00 88.88 173 ILE A CA 1
ATOM 1382 C C . ILE A 1 173 ? 8.271 2.899 -28.275 1.00 88.88 173 ILE A C 1
ATOM 1384 O O . ILE A 1 173 ? 8.789 2.117 -29.069 1.00 88.88 173 ILE A O 1
ATOM 1388 N N . TYR A 1 174 ? 6.958 2.870 -28.016 1.00 88.75 174 TYR A N 1
ATOM 1389 C CA . TYR A 1 174 ? 6.026 1.898 -28.602 1.00 88.75 174 TYR A CA 1
ATOM 1390 C C . TYR A 1 174 ? 5.482 2.345 -29.951 1.00 88.75 174 TYR A C 1
ATOM 1392 O O . TYR A 1 174 ? 5.143 1.488 -30.755 1.00 88.75 174 TYR A O 1
ATOM 1400 N N . GLY A 1 175 ? 5.336 3.657 -30.186 1.00 70.38 175 GLY A N 1
ATOM 1401 C CA . GLY A 1 175 ? 4.491 4.270 -31.228 1.00 70.38 175 GLY A CA 1
ATOM 1402 C C . GLY A 1 175 ? 4.863 3.980 -32.683 1.00 70.38 175 GLY A C 1
ATOM 1403 O O . GLY A 1 175 ? 4.338 4.619 -33.588 1.00 70.38 175 GLY A O 1
ATOM 1404 N N . LYS A 1 176 ? 5.752 3.017 -32.913 1.00 60.69 176 LYS A N 1
ATOM 1405 C CA . LYS A 1 176 ? 6.051 2.410 -34.211 1.00 60.69 176 LYS A CA 1
ATOM 1406 C C . LYS A 1 176 ? 5.641 0.928 -34.276 1.00 60.69 176 LYS A C 1
ATOM 1408 O O . LYS A 1 176 ? 6.093 0.227 -35.173 1.00 60.69 176 LYS A O 1
ATOM 1413 N N . THR A 1 177 ? 4.845 0.437 -33.322 1.00 67.31 177 THR A N 1
ATOM 1414 C CA . THR A 1 177 ? 4.498 -0.988 -33.173 1.00 67.31 177 THR A CA 1
ATOM 1415 C C . THR A 1 177 ? 3.016 -1.212 -32.901 1.00 67.31 177 THR A C 1
ATOM 1417 O O . THR A 1 177 ? 2.332 -0.335 -32.374 1.00 67.31 177 THR A O 1
ATOM 1420 N N . ASP A 1 178 ? 2.551 -2.431 -33.181 1.00 65.12 178 ASP A N 1
ATOM 1421 C CA . ASP A 1 178 ? 1.203 -2.912 -32.852 1.00 65.12 178 ASP A CA 1
ATOM 1422 C C . ASP A 1 178 ? 1.079 -3.420 -31.402 1.00 65.12 178 ASP A C 1
ATOM 1424 O O . ASP A 1 178 ? 0.107 -4.091 -31.045 1.00 65.12 178 ASP A O 1
ATOM 1428 N N . TYR A 1 179 ? 2.065 -3.123 -30.544 1.00 71.19 179 TYR A N 1
ATOM 1429 C CA . TYR A 1 179 ? 2.099 -3.617 -29.173 1.00 71.19 179 TYR A CA 1
ATOM 1430 C C . TYR A 1 179 ? 0.926 -3.068 -28.353 1.00 71.19 179 TYR A C 1
ATOM 1432 O O . TYR A 1 179 ? 0.804 -1.865 -28.106 1.00 71.19 179 TYR A O 1
ATOM 1440 N N . ARG A 1 180 ? 0.077 -3.982 -27.877 1.00 71.56 180 ARG A N 1
ATOM 1441 C CA . ARG A 1 180 ? -0.998 -3.689 -26.929 1.00 71.56 180 ARG A CA 1
ATOM 1442 C C . ARG A 1 180 ? -0.616 -4.290 -25.580 1.00 71.56 180 ARG A C 1
ATOM 1444 O O . ARG A 1 180 ? -0.576 -5.514 -25.474 1.00 71.56 180 ARG A O 1
ATOM 1451 N N . PRO A 1 181 ? -0.316 -3.470 -24.560 1.00 72.19 181 PRO A N 1
ATOM 1452 C CA . PRO A 1 181 ? 0.120 -3.995 -23.275 1.00 72.19 181 PRO A CA 1
ATOM 1453 C C . PRO A 1 181 ? -0.996 -4.825 -22.632 1.00 72.19 181 PRO A C 1
ATOM 1455 O O . PRO A 1 181 ? -2.062 -4.294 -22.322 1.00 72.19 181 PRO A O 1
ATOM 1458 N N . GLY A 1 182 ? -0.726 -6.115 -22.439 1.00 81.94 182 GLY A N 1
ATOM 1459 C CA . GLY A 1 182 ? -1.553 -7.030 -21.656 1.00 81.94 182 GLY A CA 1
ATOM 1460 C C . GLY A 1 182 ? -1.093 -7.104 -20.199 1.00 81.94 182 GLY A C 1
ATOM 1461 O O . GLY A 1 182 ? -0.605 -6.122 -19.618 1.00 81.94 182 GLY A O 1
ATOM 1462 N N . GLU A 1 183 ? -1.230 -8.286 -19.605 1.00 85.62 183 GLU A N 1
ATOM 1463 C CA . GLU A 1 183 ? -0.604 -8.605 -18.322 1.00 85.62 183 GLU A CA 1
ATOM 1464 C C . GLU A 1 183 ? 0.923 -8.469 -18.407 1.00 85.62 183 GLU A C 1
ATOM 1466 O O . GLU A 1 183 ? 1.513 -8.557 -19.484 1.00 85.62 183 GLU A O 1
ATOM 1471 N N . PHE A 1 184 ? 1.562 -8.193 -17.270 1.00 90.06 184 PHE A N 1
ATOM 1472 C CA . PHE A 1 184 ? 3.020 -8.167 -17.202 1.00 90.06 184 PHE A CA 1
ATOM 1473 C C . PHE A 1 184 ? 3.602 -9.555 -17.480 1.00 90.06 184 PHE A C 1
ATOM 1475 O O . PHE A 1 184 ? 3.025 -10.560 -17.063 1.00 90.06 184 PHE A O 1
ATOM 1482 N N . SER A 1 185 ? 4.792 -9.617 -18.089 1.00 90.81 185 SER A N 1
ATOM 1483 C CA . SER A 1 185 ? 5.560 -10.868 -18.106 1.00 90.81 185 SER A CA 1
ATOM 1484 C C . SER A 1 185 ? 5.834 -11.381 -16.686 1.00 90.81 185 SER A C 1
ATOM 1486 O O . SER A 1 185 ? 5.740 -10.643 -15.696 1.00 90.81 185 SER A O 1
ATOM 1488 N N . SER A 1 186 ? 6.234 -12.650 -16.570 1.00 91.50 186 SER A N 1
ATOM 1489 C CA . SER A 1 186 ? 6.668 -13.235 -15.294 1.00 91.50 186 SER A CA 1
ATOM 1490 C C . SER A 1 186 ? 7.796 -12.422 -14.651 1.00 91.50 186 SER A C 1
ATOM 1492 O O . SER A 1 186 ? 7.756 -12.156 -13.450 1.00 91.50 186 SER A O 1
ATOM 1494 N N . TYR A 1 187 ? 8.744 -11.945 -15.462 1.00 91.75 187 TYR A N 1
ATOM 1495 C CA . TYR A 1 187 ? 9.829 -11.079 -15.015 1.00 91.75 187 TYR A CA 1
ATOM 1496 C C . TYR A 1 187 ? 9.310 -9.758 -14.435 1.00 91.75 187 TYR A C 1
ATOM 1498 O O . TYR A 1 187 ? 9.618 -9.424 -13.291 1.00 91.75 187 TYR A O 1
ATOM 1506 N N . ALA A 1 188 ? 8.493 -9.014 -15.190 1.00 93.06 188 ALA A N 1
ATOM 1507 C CA . ALA A 1 188 ? 7.970 -7.726 -14.732 1.00 93.06 188 ALA A CA 1
ATOM 1508 C C . ALA A 1 188 ? 7.054 -7.885 -13.504 1.00 93.06 188 ALA A C 1
ATOM 1510 O O . ALA A 1 188 ? 7.101 -7.065 -12.587 1.00 93.06 188 ALA A O 1
ATOM 1511 N N . THR A 1 189 ? 6.291 -8.978 -13.434 1.00 93.81 189 THR A N 1
ATOM 1512 C CA . THR A 1 189 ? 5.475 -9.331 -12.266 1.00 93.81 189 THR A CA 1
ATOM 1513 C C . THR A 1 189 ? 6.337 -9.575 -11.026 1.00 93.81 189 THR A C 1
ATOM 1515 O O . THR A 1 189 ? 6.071 -8.983 -9.979 1.00 93.81 189 THR A O 1
ATOM 1518 N N . GLY A 1 190 ? 7.391 -10.392 -11.129 1.00 94.75 190 GLY A N 1
ATOM 1519 C CA . GLY A 1 190 ? 8.323 -10.644 -10.023 1.00 94.75 190 GLY A CA 1
ATOM 1520 C C . GLY A 1 190 ? 9.046 -9.372 -9.574 1.00 94.75 190 GLY A C 1
ATOM 1521 O O . GLY A 1 190 ? 9.103 -9.064 -8.382 1.00 94.75 190 GLY A O 1
ATOM 1522 N N . ALA A 1 191 ? 9.500 -8.563 -10.533 1.00 95.19 191 ALA A N 1
ATOM 1523 C CA . ALA A 1 191 ? 10.154 -7.288 -10.267 1.00 95.19 191 ALA A CA 1
ATOM 1524 C C . ALA A 1 191 ? 9.225 -6.298 -9.543 1.00 95.19 191 ALA A C 1
ATOM 1526 O O . ALA A 1 191 ? 9.670 -5.596 -8.632 1.00 95.19 191 ALA A O 1
ATOM 1527 N N . PHE A 1 192 ? 7.942 -6.241 -9.919 1.00 96.25 192 PHE A N 1
ATOM 1528 C CA . PHE A 1 192 ? 6.956 -5.387 -9.256 1.00 96.25 192 PHE A CA 1
ATOM 1529 C C . PHE A 1 192 ? 6.594 -5.905 -7.857 1.00 96.25 192 PHE A C 1
ATOM 1531 O O . PHE A 1 192 ? 6.556 -5.111 -6.919 1.00 96.25 192 PHE A O 1
ATOM 1538 N N . LYS A 1 193 ? 6.427 -7.224 -7.671 1.00 96.81 193 LYS A N 1
ATOM 1539 C CA . LYS A 1 193 ? 6.241 -7.839 -6.341 1.00 96.81 193 LYS A CA 1
ATOM 1540 C C . LYS A 1 193 ? 7.386 -7.492 -5.388 1.00 96.81 193 LYS A C 1
ATOM 1542 O O . LYS A 1 193 ? 7.128 -7.049 -4.271 1.00 96.81 193 LYS A O 1
ATOM 1547 N N . ASN A 1 194 ? 8.637 -7.615 -5.840 1.00 96.56 194 ASN A N 1
ATOM 1548 C CA . ASN A 1 194 ? 9.807 -7.275 -5.026 1.00 96.56 194 ASN A CA 1
ATOM 1549 C C . ASN A 1 194 ? 9.829 -5.784 -4.633 1.00 96.56 194 ASN A C 1
ATOM 1551 O O . ASN A 1 194 ? 10.140 -5.446 -3.493 1.00 96.56 194 ASN A O 1
ATOM 1555 N N . ALA A 1 195 ? 9.432 -4.891 -5.543 1.00 97.38 195 ALA A N 1
ATOM 1556 C CA . ALA A 1 195 ? 9.310 -3.466 -5.242 1.00 97.38 195 ALA A CA 1
ATOM 1557 C C . ALA A 1 195 ? 8.221 -3.169 -4.199 1.00 97.38 195 ALA A C 1
ATOM 1559 O O . ALA A 1 195 ? 8.450 -2.380 -3.281 1.00 97.38 195 ALA A O 1
ATOM 1560 N N . VAL A 1 196 ? 7.056 -3.820 -4.298 1.00 98.00 196 VAL A N 1
ATOM 1561 C CA . VAL A 1 196 ? 5.993 -3.690 -3.290 1.00 98.00 196 VAL A CA 1
ATOM 1562 C C . VAL A 1 196 ? 6.474 -4.209 -1.935 1.00 98.00 196 VAL A C 1
ATOM 1564 O O . VAL A 1 196 ? 6.322 -3.499 -0.946 1.00 98.00 196 VAL A O 1
ATOM 1567 N N . LEU A 1 197 ? 7.129 -5.373 -1.882 1.00 98.06 197 LEU A N 1
ATOM 1568 C CA . LEU A 1 197 ? 7.710 -5.926 -0.652 1.00 98.06 197 LEU A CA 1
ATOM 1569 C C . LEU A 1 1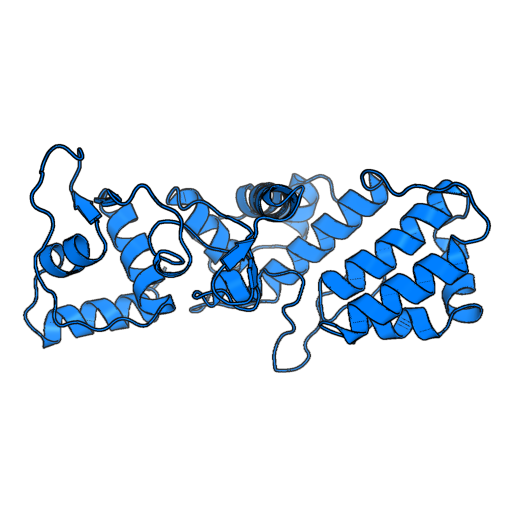97 ? 8.678 -4.939 0.024 1.00 98.06 197 LEU A C 1
ATOM 1571 O O . LEU A 1 197 ? 8.555 -4.648 1.213 1.00 98.06 197 LEU A O 1
ATOM 1575 N N . ARG A 1 198 ? 9.602 -4.354 -0.744 1.00 97.88 198 ARG A N 1
ATOM 1576 C CA . ARG A 1 198 ? 10.571 -3.373 -0.229 1.00 97.88 198 ARG A CA 1
ATOM 1577 C C . ARG A 1 198 ? 9.904 -2.080 0.234 1.00 97.88 198 ARG A C 1
ATOM 1579 O O . ARG A 1 198 ? 10.299 -1.522 1.255 1.00 97.88 198 ARG A O 1
ATOM 1586 N N . LYS A 1 199 ? 8.855 -1.625 -0.457 1.00 98.06 199 LYS A N 1
ATOM 1587 C CA . LYS A 1 199 ? 8.026 -0.502 0.001 1.00 98.06 199 LYS A CA 1
ATOM 1588 C C . LYS A 1 199 ? 7.322 -0.821 1.326 1.00 98.06 199 LYS A C 1
ATOM 1590 O O . LYS A 1 199 ? 7.312 0.024 2.216 1.00 98.06 199 LYS A O 1
ATOM 1595 N N . LEU A 1 200 ? 6.752 -2.019 1.466 1.00 98.25 200 LEU A N 1
ATOM 1596 C CA . LEU A 1 200 ? 6.078 -2.466 2.690 1.00 98.25 200 LEU A CA 1
ATOM 1597 C C . LEU A 1 200 ? 7.023 -2.535 3.896 1.00 98.25 200 LEU A C 1
ATOM 1599 O O . LEU A 1 200 ? 6.584 -2.281 5.015 1.00 98.25 200 LEU A O 1
ATOM 1603 N N . HIS A 1 201 ? 8.299 -2.846 3.665 1.00 98.06 201 HIS A N 1
ATOM 1604 C CA . HIS A 1 201 ? 9.339 -2.826 4.693 1.00 98.06 201 HIS A CA 1
ATOM 1605 C C . HIS A 1 201 ? 9.789 -1.397 5.045 1.00 98.06 201 HIS A C 1
ATOM 1607 O O . HIS A 1 201 ? 9.986 -1.061 6.208 1.00 98.06 201 HIS A O 1
ATOM 1613 N N . LEU A 1 202 ? 9.954 -0.532 4.038 1.00 97.56 202 LEU A N 1
ATOM 1614 C CA . LEU A 1 202 ? 10.426 0.845 4.228 1.00 97.56 202 LEU A CA 1
ATOM 1615 C C . LEU A 1 202 ? 9.444 1.707 5.035 1.00 97.56 202 LEU A C 1
ATOM 1617 O O . LEU A 1 202 ? 9.853 2.570 5.814 1.00 97.56 202 LEU A O 1
ATOM 1621 N N . LEU A 1 203 ? 8.145 1.546 4.787 1.00 97.75 203 LEU A N 1
ATOM 1622 C CA . LEU A 1 203 ? 7.115 2.395 5.378 1.00 97.75 203 LEU A CA 1
ATOM 1623 C C . LEU A 1 203 ? 6.765 1.928 6.791 1.00 97.75 203 LEU A C 1
ATOM 1625 O O . LEU A 1 203 ? 6.682 0.735 7.047 1.00 97.75 203 LEU A O 1
ATOM 1629 N N . GLN A 1 204 ? 6.534 2.884 7.690 1.00 96.12 204 GLN A N 1
ATOM 1630 C CA . GLN A 1 204 ? 6.247 2.648 9.106 1.00 96.12 204 GLN A CA 1
ATOM 1631 C C . GLN A 1 204 ? 4.881 3.228 9.471 1.00 96.12 204 GLN A C 1
ATOM 1633 O O . GLN A 1 204 ? 4.548 4.341 9.054 1.00 96.12 204 GLN A O 1
ATOM 1638 N N . TYR A 1 205 ? 4.124 2.500 10.283 1.00 96.06 205 TYR A N 1
ATOM 1639 C CA . TYR A 1 205 ? 2.846 2.917 10.844 1.00 96.06 205 TYR A CA 1
ATOM 1640 C C . TYR A 1 205 ? 2.722 2.398 12.281 1.00 96.06 205 TYR A C 1
ATOM 1642 O O . TYR A 1 205 ? 2.900 1.211 12.532 1.00 96.06 205 TYR A O 1
ATOM 1650 N N . ASP A 1 206 ? 2.448 3.303 13.223 1.00 94.81 206 ASP A N 1
ATOM 1651 C CA . ASP A 1 206 ? 2.246 3.000 14.653 1.00 94.81 206 ASP A CA 1
ATOM 1652 C C . ASP A 1 206 ? 3.311 2.055 15.261 1.00 94.81 206 ASP A C 1
ATOM 1654 O O . ASP A 1 206 ? 3.013 1.115 15.996 1.00 94.81 206 ASP A O 1
ATOM 1658 N N . GLY A 1 207 ? 4.581 2.287 14.905 1.00 93.62 207 GLY A N 1
ATOM 1659 C CA . GLY A 1 207 ? 5.734 1.537 15.416 1.00 93.62 207 GLY A CA 1
ATOM 1660 C C . GLY A 1 207 ? 6.027 0.200 14.725 1.00 93.62 207 GLY A C 1
ATOM 1661 O O . GLY A 1 207 ? 6.905 -0.520 15.194 1.00 93.62 207 GLY A O 1
ATOM 1662 N N . SER A 1 208 ? 5.323 -0.137 13.640 1.00 95.94 208 SER A N 1
ATOM 1663 C CA . SER A 1 208 ? 5.577 -1.340 12.835 1.00 95.94 208 SER A CA 1
ATOM 1664 C C . SER A 1 208 ? 5.750 -1.013 11.353 1.00 95.94 208 SER A C 1
ATOM 1666 O O . SER A 1 208 ? 5.185 -0.037 10.851 1.00 95.94 208 SER A O 1
ATOM 1668 N N . CYS A 1 209 ? 6.465 -1.863 10.617 1.00 97.31 209 CYS A N 1
ATOM 1669 C CA . CYS A 1 209 ? 6.491 -1.808 9.162 1.00 97.31 209 CYS A CA 1
ATOM 1670 C C . CYS A 1 209 ? 5.064 -1.938 8.598 1.00 97.31 209 CYS A C 1
ATOM 1672 O O . CYS A 1 209 ? 4.190 -2.624 9.147 1.00 97.31 209 CYS A O 1
ATOM 1674 N N . LEU A 1 210 ? 4.822 -1.293 7.459 1.00 98.31 210 LEU A N 1
ATOM 1675 C CA . LEU A 1 210 ? 3.523 -1.294 6.794 1.00 98.31 210 LEU A CA 1
ATOM 1676 C C . LEU A 1 210 ? 3.097 -2.714 6.396 1.00 98.31 210 LEU A C 1
ATOM 1678 O O . LEU A 1 210 ? 1.909 -3.023 6.443 1.00 98.31 210 LEU A O 1
ATOM 1682 N N . GLY A 1 211 ? 4.056 -3.582 6.052 1.00 98.38 211 GLY A N 1
ATOM 1683 C CA . GLY A 1 211 ? 3.808 -5.000 5.773 1.00 98.38 211 GLY A CA 1
ATOM 1684 C C . GLY A 1 211 ? 3.163 -5.742 6.946 1.00 98.38 211 GLY A C 1
ATOM 1685 O O . GLY A 1 211 ? 2.109 -6.346 6.757 1.00 98.38 211 GLY A O 1
ATOM 1686 N N . ASN A 1 212 ? 3.722 -5.642 8.159 1.00 98.31 212 ASN A N 1
ATOM 1687 C CA . ASN A 1 212 ? 3.142 -6.274 9.354 1.00 98.31 212 ASN A CA 1
ATOM 1688 C C . ASN A 1 212 ? 1.776 -5.667 9.696 1.00 98.31 212 ASN A C 1
ATOM 1690 O O . ASN A 1 212 ? 0.836 -6.393 10.006 1.00 98.31 212 ASN A O 1
ATOM 1694 N N . THR A 1 213 ? 1.635 -4.342 9.560 1.00 98.00 213 THR A N 1
ATOM 1695 C CA . THR A 1 213 ? 0.354 -3.650 9.779 1.00 98.00 213 THR A CA 1
ATOM 1696 C C . THR A 1 213 ? -0.734 -4.181 8.844 1.00 98.00 213 THR A C 1
ATOM 1698 O O . THR A 1 213 ? -1.840 -4.485 9.282 1.00 98.00 213 THR A O 1
ATOM 1701 N N . LEU A 1 214 ? -0.435 -4.310 7.549 1.00 98.50 214 LEU A N 1
ATOM 1702 C CA . LEU A 1 214 ? -1.384 -4.842 6.573 1.00 98.50 214 LEU A CA 1
ATOM 1703 C C . LEU A 1 214 ? -1.650 -6.334 6.792 1.00 98.50 214 LEU A C 1
ATOM 1705 O O . LEU A 1 214 ? -2.807 -6.734 6.688 1.00 98.50 214 LEU A O 1
ATOM 1709 N N . SER A 1 215 ? -0.636 -7.128 7.153 1.00 98.38 215 SER A N 1
ATOM 1710 C CA . SER A 1 215 ? -0.820 -8.535 7.544 1.00 98.38 215 SER A CA 1
ATOM 1711 C C . SER A 1 215 ? -1.790 -8.657 8.727 1.00 98.38 215 SER A C 1
ATOM 1713 O O . SER A 1 215 ? -2.730 -9.449 8.681 1.00 98.38 215 SER A O 1
ATOM 1715 N N . TYR A 1 216 ? -1.669 -7.783 9.734 1.00 97.62 216 TYR A N 1
ATOM 1716 C CA . TYR A 1 216 ? -2.600 -7.728 10.864 1.00 97.62 216 TYR A CA 1
ATOM 1717 C C . TYR A 1 216 ? -4.020 -7.320 10.446 1.00 97.62 216 TYR A C 1
ATOM 1719 O O . TYR A 1 216 ? -5.002 -7.928 10.869 1.00 97.62 216 TYR A O 1
ATOM 1727 N N . CYS A 1 217 ? -4.162 -6.313 9.579 1.00 97.75 217 CYS A N 1
ATOM 1728 C CA . CYS A 1 217 ? -5.469 -5.938 9.033 1.00 97.75 217 CYS A CA 1
ATOM 1729 C C . CYS A 1 217 ? -6.128 -7.105 8.280 1.00 97.75 217 CYS A C 1
ATOM 1731 O O . CYS A 1 217 ? -7.331 -7.339 8.429 1.00 97.75 217 CYS A O 1
ATOM 1733 N N . HIS A 1 218 ? -5.340 -7.841 7.495 1.00 97.88 218 HIS A N 1
ATOM 1734 C CA . HIS A 1 218 ? -5.801 -8.991 6.730 1.00 97.88 218 HIS A CA 1
ATOM 1735 C C . HIS A 1 218 ? -6.206 -10.160 7.637 1.00 97.88 218 HIS A C 1
ATOM 1737 O O . HIS A 1 218 ? -7.301 -10.694 7.468 1.00 97.88 218 HIS A O 1
ATOM 1743 N N . SER A 1 219 ? -5.404 -10.496 8.656 1.00 96.81 219 SER A N 1
ATOM 1744 C CA . SER A 1 219 ? -5.732 -11.562 9.618 1.00 96.81 219 SER A CA 1
ATOM 1745 C C . SER A 1 219 ? -6.989 -11.257 10.440 1.00 96.81 219 SER A C 1
ATOM 1747 O O . SER A 1 219 ? -7.704 -12.165 10.860 1.00 96.81 219 SER A O 1
ATOM 1749 N N . MET A 1 220 ? -7.323 -9.973 10.593 1.00 95.56 220 MET A N 1
ATOM 1750 C CA . MET A 1 220 ? -8.580 -9.512 11.183 1.00 95.56 220 MET A CA 1
ATOM 1751 C C . MET A 1 220 ? -9.761 -9.499 10.200 1.00 95.56 220 MET A C 1
ATOM 1753 O O . MET A 1 220 ? -10.820 -8.979 10.545 1.00 95.56 220 MET A O 1
ATOM 1757 N N . ASN A 1 221 ? -9.632 -10.072 8.998 1.00 94.06 221 ASN A N 1
ATOM 1758 C CA . ASN A 1 221 ? -10.653 -10.116 7.942 1.00 94.06 221 ASN A CA 1
ATOM 1759 C C . ASN A 1 221 ? -11.130 -8.730 7.475 1.00 94.06 221 ASN A C 1
ATOM 1761 O O . ASN A 1 221 ? -12.320 -8.545 7.190 1.00 94.06 221 ASN A O 1
ATOM 1765 N N . LEU A 1 222 ? -10.252 -7.721 7.469 1.00 95.12 222 LEU A N 1
ATOM 1766 C CA . LEU A 1 222 ? -10.584 -6.397 6.948 1.00 95.12 222 LEU A CA 1
ATOM 1767 C C . LEU A 1 222 ? -10.306 -6.356 5.430 1.00 95.12 222 LEU A C 1
ATOM 1769 O O . LEU A 1 222 ? -9.150 -6.491 5.031 1.00 95.12 222 LEU A O 1
ATOM 1773 N N . PRO A 1 223 ? -11.325 -6.173 4.570 1.00 95.94 223 PRO A N 1
ATOM 1774 C CA . PRO A 1 223 ? -11.141 -6.150 3.121 1.00 95.94 223 PRO A CA 1
ATOM 1775 C C . PRO A 1 223 ? -10.275 -4.980 2.651 1.00 95.94 223 PRO A C 1
ATOM 1777 O O . PRO A 1 223 ? -10.370 -3.868 3.181 1.00 95.94 223 PRO A O 1
ATOM 1780 N N . PHE A 1 224 ? -9.495 -5.210 1.596 1.00 98.19 224 PHE A N 1
ATOM 1781 C CA . PHE A 1 224 ? -8.748 -4.171 0.890 1.00 98.19 224 PHE A CA 1
ATOM 1782 C C . PHE A 1 224 ? -9.395 -3.881 -0.454 1.00 98.19 224 PHE A C 1
ATOM 1784 O O . PHE A 1 224 ? -9.681 -4.795 -1.222 1.00 98.19 224 PHE A O 1
ATOM 1791 N N . LEU A 1 225 ? -9.607 -2.602 -0.738 1.00 97.25 225 LEU A N 1
ATOM 1792 C CA . LEU A 1 225 ? -10.258 -2.134 -1.956 1.00 97.25 225 LEU A CA 1
ATOM 1793 C C . LEU A 1 225 ? -9.401 -1.090 -2.656 1.00 97.25 225 LEU A C 1
ATOM 1795 O O . LEU A 1 225 ? -8.470 -0.530 -2.079 1.00 97.25 225 LEU A O 1
ATOM 1799 N N . HIS A 1 226 ? -9.765 -0.787 -3.896 1.00 96.69 226 HIS A N 1
ATOM 1800 C CA . HIS A 1 226 ? -9.189 0.316 -4.644 1.00 96.69 226 HIS A CA 1
ATOM 1801 C C . HIS A 1 226 ? -10.281 1.057 -5.414 1.00 96.69 226 HIS A C 1
ATOM 1803 O O . HIS A 1 226 ? -10.803 0.568 -6.414 1.00 96.69 226 HIS A O 1
ATOM 1809 N N . TYR A 1 227 ? -10.621 2.255 -4.958 1.00 95.81 227 TYR A N 1
ATOM 1810 C CA . TYR A 1 227 ? -11.519 3.154 -5.676 1.00 95.81 227 TYR A CA 1
ATOM 1811 C C . TYR A 1 227 ? -11.070 4.605 -5.511 1.00 95.81 227 TYR A C 1
ATOM 1813 O O . TYR A 1 227 ? -10.459 4.992 -4.510 1.00 95.81 227 TYR A O 1
ATOM 1821 N N . TYR A 1 228 ? -11.415 5.431 -6.493 1.00 93.00 228 TYR A N 1
ATOM 1822 C CA . TYR A 1 228 ? -11.177 6.869 -6.467 1.00 93.00 228 TYR A CA 1
ATOM 1823 C C . TYR A 1 228 ? -12.442 7.617 -6.070 1.00 93.00 228 TYR A C 1
ATOM 1825 O O . TYR A 1 228 ? -13.558 7.159 -6.317 1.00 93.00 228 TYR A O 1
ATOM 1833 N N . VAL A 1 229 ? -12.263 8.808 -5.504 1.00 91.69 229 VAL A N 1
ATOM 1834 C CA . VAL A 1 229 ? -13.349 9.772 -5.326 1.00 91.69 229 VAL A CA 1
ATOM 1835 C C . VAL A 1 229 ? -13.061 10.964 -6.224 1.00 91.69 229 VAL A C 1
ATOM 1837 O O . VAL A 1 229 ? -12.110 11.705 -5.992 1.00 91.69 229 VAL A O 1
ATOM 1840 N N . MET A 1 230 ? -13.872 11.143 -7.263 1.00 88.81 230 MET A N 1
ATOM 1841 C CA . MET A 1 230 ? -13.745 12.256 -8.203 1.00 88.81 230 MET A CA 1
ATOM 1842 C C . MET A 1 230 ? -15.056 13.026 -8.248 1.00 88.81 230 MET A C 1
ATOM 1844 O O . MET A 1 230 ? -16.106 12.454 -8.533 1.00 88.81 230 MET A O 1
ATOM 1848 N N . ASN A 1 231 ? -15.002 14.328 -7.957 1.00 88.94 231 ASN A N 1
ATOM 1849 C CA . ASN A 1 231 ? -16.175 15.211 -7.945 1.00 88.94 231 ASN A CA 1
ATOM 1850 C C . ASN A 1 231 ? -17.343 14.642 -7.111 1.00 88.94 231 ASN A C 1
ATOM 1852 O O . ASN A 1 231 ? -18.493 14.644 -7.545 1.00 88.94 231 ASN A O 1
ATOM 1856 N N . GLY A 1 232 ? -17.030 14.082 -5.937 1.00 86.12 232 GLY A N 1
ATOM 1857 C CA . GLY A 1 232 ? -18.009 13.477 -5.026 1.00 86.12 232 GLY A CA 1
ATOM 1858 C C . GLY A 1 232 ? -18.533 12.097 -5.441 1.00 86.12 232 GLY A C 1
ATOM 1859 O O . GLY A 1 232 ? -19.348 11.528 -4.722 1.00 86.12 232 GLY A O 1
ATOM 1860 N N . ARG A 1 233 ? -18.072 11.532 -6.564 1.00 90.62 233 ARG A N 1
ATOM 1861 C CA . ARG A 1 233 ? -18.481 10.206 -7.047 1.00 90.62 233 ARG A CA 1
ATOM 1862 C C . ARG A 1 233 ? -17.406 9.163 -6.786 1.00 90.62 233 ARG A C 1
ATOM 1864 O O . ARG A 1 233 ? -16.221 9.433 -6.982 1.00 90.62 233 ARG A O 1
ATOM 1871 N N . VAL A 1 234 ? -17.839 7.969 -6.390 1.00 94.19 234 VAL A N 1
ATOM 1872 C CA . VAL A 1 234 ? -16.983 6.782 -6.300 1.00 94.19 234 VAL A CA 1
ATOM 1873 C C . VAL A 1 234 ? -16.763 6.234 -7.705 1.00 94.19 234 VAL A C 1
ATOM 1875 O O . VAL A 1 234 ? -17.720 6.016 -8.446 1.00 94.19 234 VAL A O 1
ATOM 1878 N N . ILE A 1 235 ? -15.501 6.037 -8.070 1.00 94.50 235 ILE A N 1
ATOM 1879 C CA . ILE A 1 235 ? -15.093 5.448 -9.343 1.00 94.50 235 ILE A CA 1
ATOM 1880 C C . ILE A 1 235 ? -14.226 4.235 -9.042 1.00 94.50 235 ILE A C 1
ATOM 1882 O O . ILE A 1 235 ? -13.128 4.371 -8.501 1.00 94.50 235 ILE A O 1
ATOM 1886 N N . THR A 1 236 ? -14.705 3.063 -9.439 1.00 93.56 236 THR A N 1
ATOM 1887 C CA . THR A 1 236 ? -13.939 1.818 -9.391 1.00 93.56 236 THR A CA 1
ATOM 1888 C C . THR A 1 236 ? -13.268 1.622 -10.751 1.00 93.56 236 THR A C 1
ATOM 1890 O O . THR A 1 236 ? -13.976 1.422 -11.742 1.00 93.56 236 THR A O 1
ATOM 1893 N N . PRO A 1 237 ? -11.933 1.752 -10.858 1.00 89.44 237 PRO A N 1
ATOM 1894 C CA . PRO A 1 237 ? -11.253 1.549 -12.131 1.00 89.44 237 PRO A CA 1
ATOM 1895 C C . PRO A 1 237 ? -11.354 0.082 -12.582 1.00 89.44 237 PRO A C 1
ATOM 1897 O O . PRO A 1 237 ? -11.472 -0.810 -11.739 1.00 89.44 237 PRO A O 1
ATOM 1900 N N . PRO A 1 238 ? -11.254 -0.197 -13.895 1.00 89.81 238 PRO A N 1
ATOM 1901 C CA . PRO A 1 238 ? -11.066 -1.562 -14.375 1.00 89.81 238 PRO A CA 1
ATOM 1902 C C . PRO A 1 238 ? -9.873 -2.220 -13.674 1.00 89.81 238 PRO A C 1
ATOM 1904 O O . PRO A 1 238 ? -8.836 -1.578 -13.497 1.00 89.81 238 PRO A O 1
ATOM 1907 N N . HIS A 1 239 ? -10.024 -3.489 -13.296 1.00 90.44 239 HIS A N 1
ATOM 1908 C CA . HIS A 1 239 ? -9.010 -4.259 -12.568 1.00 90.44 239 HIS A CA 1
ATOM 1909 C C . HIS A 1 239 ? -8.602 -3.657 -11.212 1.00 90.44 239 HIS A C 1
ATOM 1911 O O . HIS A 1 239 ? -7.455 -3.784 -10.777 1.00 90.44 239 HIS A O 1
ATOM 1917 N N . SER A 1 240 ? -9.531 -2.972 -10.536 1.00 92.56 240 SER A N 1
ATOM 1918 C CA . SER A 1 240 ? -9.319 -2.385 -9.204 1.00 92.56 240 SER A CA 1
ATOM 1919 C C . SER A 1 240 ? -8.773 -3.372 -8.164 1.00 92.56 240 SER A C 1
ATOM 1921 O O . SER A 1 240 ? -8.057 -2.981 -7.248 1.00 92.56 240 SER A O 1
ATOM 1923 N N . GLU A 1 241 ? -9.067 -4.658 -8.317 1.00 94.50 241 GLU A N 1
ATOM 1924 C CA . GLU A 1 241 ? -8.626 -5.743 -7.449 1.00 94.50 241 GLU A CA 1
ATOM 1925 C C . GLU A 1 241 ? -7.130 -6.059 -7.568 1.00 94.50 241 GLU A C 1
ATOM 1927 O O . GLU A 1 241 ? -6.564 -6.661 -6.659 1.00 94.50 241 GLU A O 1
ATOM 1932 N N . TRP A 1 242 ? -6.464 -5.639 -8.649 1.00 93.19 242 TRP A N 1
ATOM 1933 C CA . TRP A 1 242 ? -5.093 -6.056 -8.946 1.00 93.19 242 TRP A CA 1
ATOM 1934 C C . TRP A 1 242 ? -4.092 -5.687 -7.843 1.00 93.19 242 TRP A C 1
ATOM 1936 O O . TRP A 1 242 ? -3.359 -6.552 -7.365 1.00 93.19 242 TRP A O 1
ATOM 1946 N N . LEU A 1 243 ? -4.066 -4.421 -7.406 1.00 94.00 243 LEU A N 1
ATOM 1947 C CA . LEU A 1 243 ? -3.136 -3.980 -6.360 1.00 94.00 243 LEU A CA 1
ATOM 1948 C C . LEU A 1 243 ? -3.476 -4.595 -4.987 1.00 94.00 243 LEU A C 1
ATOM 1950 O O . LEU A 1 243 ? -2.557 -5.117 -4.355 1.00 94.00 243 LEU A O 1
ATOM 1954 N N . PRO A 1 244 ? -4.741 -4.588 -4.515 1.00 97.19 244 PRO A N 1
AT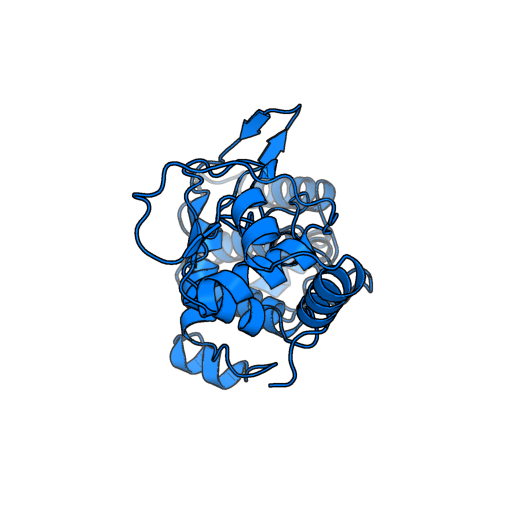OM 1955 C CA . PRO A 1 244 ? -5.136 -5.327 -3.317 1.00 97.19 244 PRO A CA 1
ATOM 1956 C C . PRO A 1 244 ? -4.709 -6.799 -3.334 1.00 97.19 244 PRO A C 1
ATOM 1958 O O . PRO A 1 244 ? -4.038 -7.235 -2.403 1.00 97.19 244 PRO A O 1
ATOM 1961 N N . ASN A 1 245 ? -5.008 -7.539 -4.404 1.00 96.88 245 ASN A N 1
ATOM 1962 C CA . ASN A 1 245 ? -4.669 -8.962 -4.517 1.00 96.88 245 ASN A CA 1
ATOM 1963 C C . ASN A 1 245 ? -3.153 -9.190 -4.518 1.00 96.88 245 ASN A C 1
ATOM 1965 O O . ASN A 1 245 ? -2.656 -10.113 -3.874 1.00 96.88 245 ASN A O 1
ATOM 1969 N N . LEU A 1 246 ? -2.402 -8.324 -5.204 1.00 96.00 246 LEU A N 1
ATOM 1970 C CA . LEU A 1 246 ? -0.944 -8.361 -5.194 1.00 96.00 246 LEU A CA 1
ATOM 1971 C C . LEU A 1 246 ? -0.390 -8.181 -3.776 1.00 96.00 246 LEU A C 1
ATOM 1973 O O . LEU A 1 246 ? 0.488 -8.935 -3.362 1.00 96.00 246 LEU A O 1
ATOM 1977 N N . VAL A 1 247 ? -0.901 -7.197 -3.036 1.00 98.06 247 VAL A N 1
ATOM 1978 C CA . VAL A 1 247 ? -0.484 -6.930 -1.655 1.00 98.06 247 VAL A CA 1
ATOM 1979 C C . VAL A 1 247 ? -0.845 -8.096 -0.742 1.00 98.06 247 VAL A C 1
ATOM 1981 O O . VAL A 1 247 ? 0.020 -8.517 0.020 1.00 98.06 247 VAL A O 1
ATOM 1984 N N . VAL A 1 248 ? -2.057 -8.655 -0.855 1.00 98.25 248 VAL A N 1
ATOM 1985 C CA . VAL A 1 248 ? -2.473 -9.857 -0.106 1.00 98.25 248 VAL A CA 1
ATOM 1986 C C . VAL A 1 248 ? -1.481 -10.998 -0.335 1.00 98.25 248 VAL A C 1
ATOM 1988 O O . VAL A 1 248 ? -0.928 -11.516 0.630 1.00 98.25 248 VAL A O 1
ATOM 1991 N N . SER A 1 249 ? -1.122 -11.270 -1.596 1.00 97.19 249 SER A N 1
ATOM 1992 C CA . SER A 1 249 ? -0.157 -12.330 -1.930 1.00 97.19 249 SER A CA 1
ATOM 1993 C C . SER A 1 249 ? 1.240 -12.142 -1.318 1.00 97.19 249 SER A C 1
ATOM 1995 O O . SER A 1 249 ? 2.020 -13.088 -1.265 1.00 97.19 249 SER A O 1
ATOM 1997 N N . ILE A 1 250 ? 1.584 -10.923 -0.884 1.00 98.19 250 ILE A N 1
ATOM 1998 C CA . ILE A 1 250 ? 2.845 -10.621 -0.197 1.00 98.19 250 ILE A CA 1
ATOM 1999 C C . ILE A 1 250 ? 2.675 -10.768 1.316 1.00 98.19 250 ILE A C 1
ATOM 2001 O O . ILE A 1 250 ? 3.451 -11.471 1.956 1.00 98.19 250 ILE A O 1
ATOM 2005 N N . ILE A 1 251 ? 1.671 -10.108 1.896 1.00 98.06 251 ILE A N 1
ATOM 2006 C CA . ILE A 1 251 ? 1.512 -10.015 3.355 1.00 98.06 251 ILE A CA 1
ATOM 2007 C C . ILE A 1 251 ? 1.103 -11.337 4.009 1.0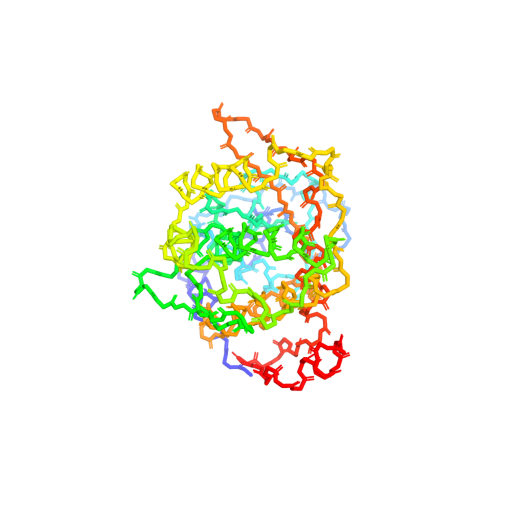0 98.06 251 ILE A C 1
ATOM 2009 O O . ILE A 1 251 ? 1.376 -11.512 5.189 1.00 98.06 251 ILE A O 1
ATOM 2013 N N . GLU A 1 252 ? 0.517 -12.278 3.262 1.00 97.44 252 GLU A N 1
ATOM 2014 C CA . GLU A 1 252 ? 0.266 -13.649 3.739 1.00 97.44 252 GLU A CA 1
ATOM 2015 C C . GLU A 1 252 ? 1.565 -14.380 4.131 1.00 97.44 252 GLU A C 1
ATOM 2017 O O . GLU A 1 252 ? 1.534 -15.353 4.878 1.00 97.44 252 GLU A O 1
ATOM 2022 N N . ASN A 1 253 ? 2.720 -13.881 3.678 1.00 97.62 253 ASN A N 1
ATOM 2023 C CA . ASN A 1 253 ? 4.045 -14.396 4.023 1.00 97.62 253 ASN A CA 1
ATOM 2024 C C . ASN A 1 253 ? 4.728 -13.602 5.156 1.00 97.62 253 ASN A C 1
ATOM 2026 O O . ASN A 1 253 ? 5.891 -13.860 5.470 1.00 97.62 253 ASN A O 1
ATOM 2030 N N . ILE A 1 254 ? 4.043 -12.625 5.759 1.00 98.06 254 ILE A N 1
ATOM 2031 C CA . ILE A 1 254 ? 4.573 -11.738 6.805 1.00 98.06 254 ILE A CA 1
ATOM 2032 C C . ILE A 1 254 ? 3.861 -12.037 8.126 1.00 98.06 254 ILE A C 1
ATOM 2034 O O . ILE A 1 254 ? 2.633 -11.966 8.193 1.00 98.06 254 ILE A O 1
ATOM 2038 N N . ASP A 1 255 ? 4.618 -12.312 9.193 1.00 96.19 255 ASP A N 1
ATOM 2039 C CA . ASP A 1 255 ? 4.043 -12.500 10.530 1.00 96.19 255 ASP A CA 1
ATOM 2040 C C . ASP A 1 255 ? 3.517 -11.165 11.079 1.00 96.19 255 ASP A C 1
ATOM 2042 O O . ASP A 1 255 ? 4.255 -10.191 11.254 1.00 96.19 255 ASP A O 1
ATOM 2046 N N . TYR A 1 256 ? 2.216 -11.111 11.351 1.00 94.69 256 TYR A N 1
ATOM 2047 C CA . TYR A 1 256 ? 1.566 -9.924 11.896 1.00 94.69 256 TYR A CA 1
ATOM 2048 C C . TYR A 1 256 ? 1.878 -9.677 13.381 1.00 94.69 256 TYR A C 1
ATOM 2050 O O . TYR A 1 256 ? 1.518 -8.620 13.897 1.00 94.69 256 TYR A O 1
ATOM 2058 N N . ASN A 1 257 ? 2.481 -10.640 14.090 1.00 93.06 257 ASN A N 1
ATOM 2059 C CA . ASN A 1 257 ? 2.847 -10.500 15.505 1.00 93.06 257 ASN A CA 1
ATOM 2060 C C . ASN A 1 257 ? 4.178 -9.763 15.716 1.00 93.06 257 ASN A C 1
ATOM 2062 O O . ASN A 1 257 ? 4.471 -9.346 16.843 1.00 93.06 257 ASN A O 1
ATOM 2066 N N . ASP A 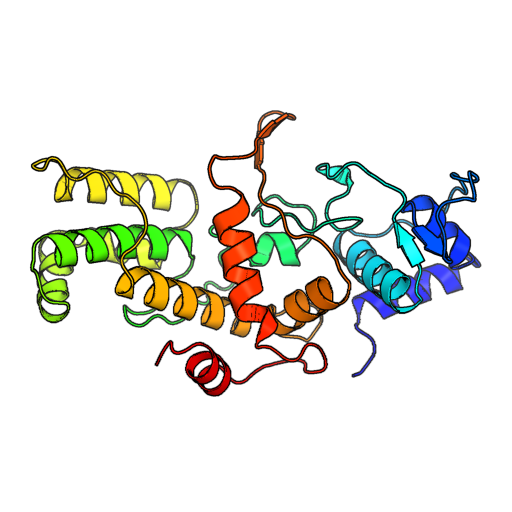1 258 ? 4.961 -9.592 14.652 1.00 95.44 258 ASP A N 1
ATOM 2067 C CA . ASP A 1 258 ? 6.204 -8.829 14.657 1.00 95.44 258 ASP A CA 1
ATOM 2068 C C . ASP A 1 258 ? 5.983 -7.376 14.218 1.00 95.44 258 ASP A C 1
ATOM 2070 O O . ASP A 1 258 ? 4.983 -7.024 13.592 1.00 95.44 258 ASP A O 1
ATOM 2074 N N . SER A 1 259 ? 6.943 -6.505 14.539 1.00 95.00 259 SER A N 1
ATOM 2075 C CA . SER A 1 259 ? 6.945 -5.100 14.103 1.00 95.00 259 SER A CA 1
ATOM 2076 C C . SER A 1 259 ? 7.736 -4.860 12.814 1.00 95.00 259 SER A C 1
ATOM 2078 O O . SER A 1 259 ? 7.700 -3.759 12.271 1.00 95.00 259 SER A O 1
ATOM 2080 N N . THR A 1 260 ? 8.461 -5.861 12.319 1.00 97.62 260 THR A N 1
ATOM 2081 C CA . THR A 1 260 ? 9.196 -5.830 11.048 1.00 97.62 260 THR A CA 1
ATOM 2082 C C . THR A 1 260 ? 9.267 -7.240 10.455 1.00 97.62 260 THR A C 1
ATOM 2084 O O . THR A 1 260 ? 8.751 -8.183 11.049 1.00 97.62 260 THR A O 1
ATOM 2087 N N . PHE A 1 261 ? 9.870 -7.402 9.279 1.00 97.62 261 PHE A N 1
ATOM 2088 C CA . PHE A 1 261 ? 10.079 -8.701 8.638 1.00 97.62 261 PHE A CA 1
ATOM 2089 C C . PHE A 1 261 ? 11.384 -8.715 7.837 1.00 97.62 261 PHE A C 1
ATOM 2091 O O . PHE A 1 261 ? 11.836 -7.670 7.372 1.00 97.62 261 PHE A O 1
ATOM 2098 N N . ASP A 1 262 ? 11.967 -9.897 7.635 1.00 97.38 262 ASP A N 1
ATOM 2099 C CA . ASP A 1 262 ? 13.136 -10.055 6.768 1.00 97.38 262 ASP A CA 1
ATOM 2100 C C . ASP A 1 262 ? 12.711 -10.107 5.289 1.00 97.38 262 ASP A C 1
ATOM 2102 O O . ASP A 1 262 ? 11.895 -10.934 4.872 1.00 97.38 262 ASP A O 1
ATOM 2106 N N . ILE A 1 263 ? 13.243 -9.187 4.479 1.00 96.62 263 ILE A N 1
ATOM 2107 C CA . ILE A 1 263 ? 12.918 -9.088 3.048 1.00 96.62 263 ILE A CA 1
ATOM 2108 C C . ILE A 1 263 ? 13.397 -10.328 2.281 1.00 96.62 263 ILE A C 1
ATOM 2110 O O . ILE A 1 263 ? 12.725 -10.741 1.333 1.00 96.62 263 ILE A O 1
ATOM 2114 N N . THR A 1 264 ? 14.544 -10.896 2.651 1.00 95.62 264 THR A N 1
ATOM 2115 C CA . THR A 1 264 ? 15.148 -12.070 2.007 1.00 95.62 264 THR A CA 1
ATOM 2116 C C . THR A 1 264 ? 14.268 -13.287 2.247 1.00 95.62 264 THR A C 1
ATOM 2118 O O . THR A 1 264 ? 13.796 -13.879 1.280 1.00 95.62 264 THR A O 1
ATOM 2121 N N . ASP A 1 265 ? 13.913 -13.557 3.503 1.00 96.44 265 ASP A N 1
ATOM 2122 C CA . ASP A 1 265 ? 13.080 -14.710 3.872 1.00 96.44 265 ASP A CA 1
ATOM 2123 C C . ASP A 1 265 ? 11.693 -14.665 3.213 1.00 96.44 265 ASP A C 1
ATOM 2125 O O . ASP A 1 265 ? 11.127 -15.685 2.809 1.00 96.44 265 ASP A O 1
ATOM 2129 N N . VAL A 1 266 ? 11.090 -13.474 3.115 1.00 96.81 266 VAL A N 1
ATOM 2130 C CA . VAL A 1 266 ? 9.813 -13.309 2.403 1.00 96.81 266 VAL A CA 1
ATOM 2131 C C . VAL A 1 266 ? 10.006 -13.487 0.894 1.00 96.81 266 VAL A C 1
ATOM 2133 O O . VAL A 1 266 ? 9.176 -14.122 0.245 1.00 96.81 266 VAL A O 1
ATOM 2136 N N . SER A 1 267 ? 11.104 -12.979 0.327 1.00 94.50 267 SER A N 1
ATOM 2137 C CA . SER A 1 267 ? 11.399 -13.126 -1.104 1.00 94.50 267 SER A CA 1
ATOM 2138 C C . SER A 1 267 ? 11.609 -14.589 -1.506 1.00 94.50 267 SER A C 1
ATOM 2140 O O . SER A 1 267 ? 11.077 -14.993 -2.539 1.00 94.50 267 SER A O 1
ATOM 2142 N N . GLU A 1 268 ? 12.317 -15.382 -0.696 1.00 94.25 268 GLU A N 1
ATOM 2143 C CA . GLU A 1 268 ? 12.546 -16.816 -0.935 1.00 94.25 268 GLU A CA 1
ATOM 2144 C C . GLU A 1 268 ? 11.238 -17.613 -0.887 1.00 94.25 268 GLU A C 1
ATOM 2146 O O . GLU A 1 268 ? 10.931 -18.359 -1.816 1.00 94.25 268 GLU A O 1
ATOM 2151 N N . ARG A 1 269 ? 10.403 -17.393 0.141 1.00 94.00 269 ARG A N 1
ATOM 2152 C CA . ARG A 1 269 ? 9.082 -18.046 0.256 1.00 94.00 269 ARG A CA 1
ATOM 2153 C C . ARG A 1 269 ? 8.169 -17.753 -0.932 1.00 94.00 269 ARG A C 1
ATOM 2155 O O . ARG A 1 269 ? 7.380 -18.603 -1.334 1.00 94.00 269 ARG A O 1
ATOM 2162 N N . MET A 1 270 ? 8.289 -16.557 -1.500 1.00 93.94 270 MET A N 1
ATOM 2163 C CA . MET A 1 270 ? 7.526 -16.129 -2.668 1.00 93.94 270 MET A CA 1
ATOM 2164 C C . MET A 1 270 ? 8.156 -16.533 -4.015 1.00 93.94 270 MET A C 1
ATOM 2166 O O . MET A 1 270 ? 7.546 -16.268 -5.054 1.00 93.94 270 MET A O 1
ATOM 2170 N N . GLY A 1 271 ? 9.361 -17.117 -4.026 1.00 89.94 271 GLY A N 1
ATOM 2171 C CA . GLY A 1 271 ? 10.103 -17.445 -5.249 1.00 89.94 271 GLY A CA 1
ATOM 2172 C C . GLY A 1 271 ? 10.489 -16.216 -6.082 1.00 89.94 271 GLY A C 1
ATOM 2173 O O . GLY A 1 271 ? 10.412 -16.251 -7.310 1.00 89.94 271 GLY A O 1
ATOM 2174 N N . LEU A 1 272 ? 10.816 -15.095 -5.427 1.00 84.94 272 LEU A N 1
ATOM 2175 C CA . LEU A 1 272 ? 11.203 -13.838 -6.086 1.00 84.94 272 LEU A CA 1
ATOM 2176 C C . LEU A 1 272 ? 12.714 -13.701 -6.314 1.00 84.94 272 LEU A C 1
ATOM 2178 O O . LEU A 1 272 ? 13.122 -12.802 -7.055 1.00 84.94 272 LEU A O 1
ATOM 2182 N N . ILE A 1 273 ? 13.516 -14.544 -5.661 1.00 72.69 273 ILE A N 1
ATOM 2183 C CA . ILE A 1 273 ? 14.976 -14.633 -5.772 1.00 72.69 273 ILE A CA 1
ATOM 2184 C C . ILE A 1 273 ? 15.414 -16.091 -5.846 1.00 72.69 273 ILE A C 1
ATOM 2186 O O . ILE A 1 273 ? 14.646 -16.950 -5.357 1.00 72.69 273 ILE A O 1
#

Sequence (273 aa):
MSEPQLLRSVLMKIKSQHEEIQSLALTLGYAPGDLRSKSYVNASSIVLTPDERLAYVLYLRRLGYVCALPEQLPFTDGVNHINFYSNGRTTVGKMISNFYAKPDGSKFDTIHGQFLTLEGYYHYLRIVDYMLHMGYSIKSMGRLETEFPDILRLRTLTGTECIQLGRRLKAAIYGKTDYRPGEFSSYATGAFKNAVLRKLHLLQYDGSCLGNTLSYCHSMNLPFLHYYVMNGRVITPPHSEWLPNLVVSIIENIDYNDSTFDITDVSERMGLI

Secondary structure (DSSP, 8-state):
-PPPHHHHHHHHHHHHTT--HHHHHHHTTEEESSTT---------PPPPHHHHHHHHHHHHHTTEEE------GGGBTTTBEE--TT-SSHHHHHHSTT---TT---B--TT--BS-HHHHHHHHHHHHHHHHTT--GGGHHHHHHH-GGGGGGGT--HHHHHHHHHHHHHHHHTTS-----SPPHHHHHHHHHHHHHHHHH-EETTEEHHHHHHHHHHTT--EE--EEETTEEE--TTTTHHHHHHHHHHTTS-TTSS---HHHHHHHTT--